Protein AF-A0A2G1VRI2-F1 (afdb_monomer_lite)

Secondary structure (DSSP, 8-state):
----------------------EEES-SS-SSSEEESS----S----SS--EEEE-TTS-EEEEPP-TTEEE-TT-S-EEE------EEEEEGGGS--SEEETTEEEESSB---TTTTTTT-SEEEEE---SEEEE-BBS---TT-EEEEEE-SSS-EEE-BT-TTS-GGGBEE-SSSS-EE-SSSEEEEEEEETT-STTSS-EEEEEEEE-

Radius of gyration: 30.96 Å; chains: 1; bounding box: 76×58×97 Å

Organism: NCBI:txid1655491

Sequence (212 aa):
MKKQLLLSLGIIFFGSGLVTAQVGIGTSNPQHQLDVNGNVRVRDLSSTGLDLTGTTSNGLLRKTELGGGIIKENNKKEIRLTPTKLSLGEYDLDTVTPDKNSGGNRFYNNLDLDINGSNKDITLLTVFNTGGKVSITGLQGGTHGRRVIIYNAGSANMSFEQDNNGSLPQNRILTLANASRSTSGQGFCELVYDENGGDDGLGRWFIIKFQE

pLDDT: mean 83.72, std 16.74, range [41.44, 98.5]

Foldseek 3Di:
DDDDDDDPPDPPPPPPDPPLCADEAPDPDAPDSYHYPDDDDDPDDDDPDDFDWDADPVRDTDTDDDDPQWDDDPPDPDTDRHDDPQAEAEAECVVDQAPDDDPQEGEHAQDEPVCVHPVVVHAEYEYDPRRGEYEYFFHPDFDAFDKHKYWDQFQHKYKQADCDPSYDNQGGEHAVPPGIDIENTTWMWMWTKHQQVDPVRGIYIYGPDITD

Structure (mmCIF, N/CA/C/O backbone):
data_AF-A0A2G1VRI2-F1
#
_entry.id   AF-A0A2G1VRI2-F1
#
loop_
_atom_site.group_PDB
_atom_site.id
_atom_site.type_symbol
_atom_site.label_atom_id
_atom_site.label_alt_id
_atom_site.label_comp_id
_atom_site.label_asym_id
_atom_site.label_entity_id
_atom_site.label_seq_id
_atom_site.pdbx_PDB_ins_code
_atom_site.Cartn_x
_atom_site.Cartn_y
_atom_site.Cartn_z
_atom_site.occupancy
_atom_site.B_iso_or_equiv
_atom_site.auth_seq_id
_atom_site.auth_comp_id
_atom_site.auth_asym_id
_atom_site.auth_atom_id
_atom_site.pdbx_PDB_model_num
ATOM 1 N N . MET A 1 1 ? -54.397 -41.602 75.080 1.00 41.44 1 MET A N 1
ATOM 2 C CA . MET A 1 1 ? -53.905 -42.372 73.916 1.00 41.44 1 MET A CA 1
ATOM 3 C C . MET A 1 1 ? -53.795 -41.434 72.718 1.00 41.44 1 MET A C 1
ATOM 5 O O . MET A 1 1 ? -54.741 -40.716 72.456 1.00 41.44 1 MET A O 1
ATOM 9 N N . LYS A 1 2 ? -52.628 -41.461 72.056 1.00 42.16 2 LYS A N 1
ATOM 10 C CA . LYS A 1 2 ? -52.304 -41.047 70.672 1.00 42.16 2 LYS A CA 1
ATOM 11 C C . LYS A 1 2 ? -52.561 -39.589 70.227 1.00 42.16 2 LYS A C 1
ATOM 13 O O . LYS A 1 2 ? -53.642 -39.225 69.789 1.00 42.16 2 LYS A O 1
ATOM 18 N N . LYS A 1 3 ? -51.460 -38.821 70.223 1.00 49.41 3 LYS A N 1
ATOM 19 C CA . LYS A 1 3 ? -51.179 -37.687 69.323 1.00 49.41 3 LYS A CA 1
ATOM 20 C C . LYS A 1 3 ? -51.291 -38.152 67.867 1.00 49.41 3 LYS A C 1
ATOM 22 O O . LYS A 1 3 ? -50.691 -39.178 67.553 1.00 49.41 3 LYS A O 1
ATOM 27 N N . GLN A 1 4 ? -51.932 -37.383 66.988 1.00 49.41 4 GLN A N 1
ATOM 28 C CA . GLN A 1 4 ? -51.617 -37.411 65.557 1.00 49.41 4 GLN A CA 1
ATOM 29 C C . GLN A 1 4 ? -51.391 -35.987 65.049 1.00 49.41 4 GLN A C 1
ATOM 31 O O . GLN A 1 4 ? -52.237 -35.107 65.158 1.00 49.41 4 GLN A O 1
ATOM 36 N N . LEU A 1 5 ? -50.161 -35.799 64.586 1.00 49.16 5 LEU A N 1
ATOM 37 C CA . LEU A 1 5 ? -49.564 -34.618 63.994 1.00 49.16 5 LEU A CA 1
ATOM 38 C C . LEU A 1 5 ? -49.885 -34.660 62.494 1.00 49.16 5 LEU A C 1
ATOM 40 O O . LEU A 1 5 ? -49.439 -35.581 61.815 1.00 49.16 5 LEU A O 1
ATOM 44 N N . LEU A 1 6 ? -50.641 -33.694 61.975 1.00 47.69 6 LEU A N 1
ATOM 45 C CA . LEU A 1 6 ? -50.790 -33.498 60.531 1.00 47.69 6 LEU A CA 1
ATOM 46 C C . LEU A 1 6 ? -49.734 -32.484 60.087 1.00 47.69 6 LEU A C 1
ATOM 48 O O . LEU A 1 6 ? -49.924 -31.277 60.194 1.00 47.69 6 LEU A O 1
ATOM 52 N N . LEU A 1 7 ? -48.583 -32.996 59.653 1.00 42.97 7 LEU A N 1
ATOM 53 C CA . LEU A 1 7 ? -47.538 -32.206 59.013 1.00 42.97 7 LEU A CA 1
ATOM 54 C C . LEU A 1 7 ? -47.913 -32.064 57.530 1.00 42.97 7 LEU A C 1
ATOM 56 O O . LEU A 1 7 ? -47.920 -33.053 56.798 1.00 42.97 7 LEU A O 1
ATOM 60 N N . SER A 1 8 ? -48.268 -30.856 57.086 1.00 50.78 8 SER A N 1
ATOM 61 C CA . SER A 1 8 ? -48.513 -30.577 55.669 1.00 50.78 8 SER A CA 1
ATOM 62 C C . SER A 1 8 ? -47.196 -30.683 54.898 1.00 50.78 8 SER A C 1
ATOM 64 O O . SER A 1 8 ? -46.340 -29.801 54.988 1.00 50.78 8 SER A O 1
ATOM 66 N N . LEU A 1 9 ? -47.021 -31.768 54.148 1.00 49.62 9 LEU A N 1
ATOM 67 C CA . LEU A 1 9 ? -45.874 -31.950 53.269 1.00 49.62 9 LEU A CA 1
ATOM 68 C C . LEU A 1 9 ? -46.132 -31.179 51.964 1.00 49.62 9 LEU A C 1
ATOM 70 O O . LEU A 1 9 ? -46.669 -31.715 50.998 1.00 49.62 9 LEU A O 1
ATOM 74 N N . GLY A 1 10 ? -45.798 -29.888 51.952 1.00 54.47 10 GLY A N 1
ATOM 75 C CA . GLY A 1 10 ? -45.675 -29.134 50.707 1.00 54.47 10 GLY A CA 1
ATOM 76 C C . GLY A 1 10 ? -44.485 -29.684 49.925 1.00 54.47 10 GLY A C 1
ATOM 77 O O . GLY A 1 10 ? -43.341 -29.502 50.334 1.00 54.47 10 GLY A O 1
ATOM 78 N N . ILE A 1 11 ? -44.749 -30.397 48.831 1.00 58.47 11 ILE A N 1
ATOM 79 C CA . ILE A 1 11 ? -43.720 -30.855 47.893 1.00 58.47 11 ILE A CA 1
ATOM 80 C C . ILE A 1 11 ? -43.079 -29.607 47.273 1.00 58.47 11 ILE A C 1
ATOM 82 O O . ILE A 1 11 ? -43.688 -28.940 46.439 1.00 58.47 11 ILE A O 1
ATOM 86 N N . ILE A 1 12 ? -41.856 -29.271 47.691 1.00 58.56 12 ILE A N 1
ATOM 87 C CA . ILE A 1 12 ? -41.040 -28.259 47.015 1.00 58.56 12 ILE A CA 1
ATOM 88 C C . ILE A 1 12 ? -40.447 -28.934 45.780 1.00 58.56 12 ILE A C 1
ATOM 90 O O . ILE A 1 12 ? -39.526 -29.745 45.868 1.00 58.56 12 ILE A O 1
ATOM 94 N N . PHE A 1 13 ? -41.022 -28.624 44.622 1.00 50.06 13 PHE A N 1
ATOM 95 C CA . PHE A 1 13 ? -40.525 -29.048 43.322 1.00 50.06 13 PHE A CA 1
ATOM 96 C C . PHE A 1 13 ? -39.233 -28.267 43.026 1.00 50.06 13 PHE A C 1
ATOM 98 O O . PHE A 1 13 ? -39.275 -27.168 42.477 1.00 50.06 13 PHE A O 1
ATOM 105 N N . PHE A 1 14 ? -38.069 -28.797 43.413 1.00 56.16 14 PHE A N 1
ATOM 106 C CA . PHE A 1 14 ? -36.790 -28.305 42.895 1.00 56.16 14 PHE A CA 1
ATOM 107 C C . PHE A 1 14 ? -36.659 -28.786 41.451 1.00 56.16 14 PHE A C 1
ATOM 109 O O . PHE A 1 14 ? -36.031 -29.803 41.166 1.00 56.16 14 PHE A O 1
ATOM 116 N N . GLY A 1 15 ? -37.329 -28.081 40.538 1.00 55.94 15 GLY A N 1
ATOM 117 C CA . GLY A 1 15 ? -37.127 -28.263 39.112 1.00 55.94 15 GLY A CA 1
ATOM 118 C C . GLY A 1 15 ? -35.656 -28.020 38.804 1.00 55.94 15 GLY A C 1
ATOM 119 O O . GLY A 1 15 ? -35.159 -26.908 38.967 1.00 55.94 15 GLY A O 1
ATOM 120 N N . SER A 1 16 ? -34.963 -29.064 38.363 1.00 56.53 16 SER A N 1
ATOM 121 C CA . SER A 1 16 ? -33.619 -29.016 37.796 1.00 56.53 16 SER A CA 1
ATOM 122 C C . SER A 1 16 ? -33.647 -28.345 36.418 1.00 56.53 16 SER A C 1
ATOM 124 O O . SER A 1 16 ? -33.238 -28.914 35.410 1.00 56.53 16 SER A O 1
ATOM 126 N N . GLY A 1 17 ? -34.153 -27.114 36.356 1.00 57.91 17 GLY A N 1
ATOM 127 C CA . GLY A 1 17 ? -33.780 -26.196 35.296 1.00 57.91 17 GLY A CA 1
ATOM 128 C C . GLY A 1 17 ? -32.345 -25.775 35.568 1.00 57.91 17 GLY A C 1
ATOM 129 O O . GLY A 1 17 ? -32.023 -25.375 36.686 1.00 57.91 17 GLY A O 1
ATOM 130 N N . LEU A 1 18 ? -31.468 -25.888 34.576 1.00 55.47 18 LEU A N 1
ATOM 131 C CA . LEU A 1 18 ? -30.162 -25.241 34.600 1.00 55.47 18 LEU A CA 1
ATOM 132 C C . LEU A 1 18 ? -30.401 -23.726 34.634 1.00 55.47 18 LEU A C 1
ATOM 134 O O . LEU A 1 18 ? -30.398 -23.064 33.601 1.00 55.47 18 LEU A O 1
ATOM 138 N N . VAL A 1 19 ? -30.687 -23.176 35.814 1.00 61.66 19 VAL A N 1
ATOM 139 C CA . VAL A 1 19 ? -30.725 -21.733 36.011 1.00 61.66 19 VAL A CA 1
ATOM 140 C C . VAL A 1 19 ? -29.269 -21.312 35.939 1.00 61.66 19 VAL A C 1
ATOM 142 O O . VAL A 1 19 ? -28.504 -21.520 36.879 1.00 61.66 19 VAL A O 1
ATOM 145 N N . THR A 1 20 ? -28.842 -20.791 34.793 1.00 65.56 20 THR A N 1
ATOM 146 C CA . THR A 1 20 ? -27.576 -20.070 34.729 1.00 65.56 20 THR A CA 1
ATOM 147 C C . THR A 1 20 ? -27.688 -18.940 35.744 1.00 65.56 20 THR A C 1
ATOM 149 O O . THR A 1 20 ? -28.479 -18.019 35.546 1.00 65.56 20 THR A O 1
ATOM 152 N N . ALA A 1 21 ? -26.986 -19.048 36.871 1.00 77.00 21 ALA A N 1
ATOM 153 C CA . ALA A 1 21 ? -27.023 -18.028 37.906 1.00 77.00 21 ALA A CA 1
ATOM 154 C C . ALA A 1 21 ? -26.408 -16.746 37.331 1.00 77.00 21 ALA A C 1
ATOM 156 O O . ALA A 1 21 ? -25.197 -16.661 37.141 1.00 77.00 21 ALA A O 1
ATOM 157 N N . GLN A 1 22 ? -27.259 -15.780 36.997 1.00 90.44 22 GLN A N 1
ATOM 158 C CA . GLN A 1 22 ? -26.851 -14.441 36.593 1.00 90.44 22 GLN A CA 1
ATOM 159 C C . GLN A 1 22 ? -26.917 -13.525 37.814 1.00 90.44 22 GLN A C 1
ATOM 161 O O . GLN A 1 22 ? -27.855 -13.591 38.610 1.00 90.44 22 GLN A O 1
ATOM 166 N N . VAL A 1 23 ? -25.915 -12.666 37.967 1.00 91.69 23 VAL A N 1
ATOM 167 C CA . VAL A 1 23 ? -25.845 -11.662 39.025 1.00 91.69 23 VAL A CA 1
ATOM 168 C C . VAL A 1 23 ? -26.259 -10.317 38.435 1.00 91.69 23 VAL A C 1
ATOM 170 O O . VAL A 1 23 ? -25.515 -9.711 37.668 1.00 91.69 23 VAL A O 1
ATOM 173 N N . GLY A 1 24 ? -27.452 -9.848 38.798 1.00 92.56 24 GLY A N 1
ATOM 174 C CA . GLY A 1 24 ? -27.924 -8.497 38.495 1.00 92.56 24 GLY A CA 1
ATOM 175 C C . GLY A 1 24 ? -27.689 -7.546 39.663 1.00 92.56 24 GLY A C 1
ATOM 176 O O . GLY A 1 24 ? -28.115 -7.833 40.780 1.00 92.56 24 GLY A O 1
ATOM 177 N N . ILE A 1 25 ? -27.056 -6.397 39.420 1.00 94.31 25 ILE A N 1
ATOM 178 C CA . ILE A 1 25 ? -26.927 -5.308 40.399 1.00 94.31 25 ILE A CA 1
ATOM 179 C C . ILE A 1 25 ? -27.601 -4.062 39.818 1.00 94.31 25 ILE A C 1
ATOM 181 O O . ILE A 1 25 ? -27.166 -3.520 38.807 1.00 94.31 25 ILE A O 1
ATOM 185 N N . GLY A 1 26 ? -28.693 -3.605 40.434 1.00 94.25 26 GLY A N 1
ATOM 186 C CA . GLY A 1 26 ? -29.474 -2.468 39.919 1.00 94.25 26 GLY A CA 1
ATOM 187 C C . GLY A 1 26 ? -30.300 -2.774 38.656 1.00 94.25 26 GLY A C 1
ATOM 188 O O . GLY A 1 26 ? -30.893 -1.865 38.078 1.00 94.25 26 GLY A O 1
ATOM 189 N N . THR A 1 27 ? -30.363 -4.040 38.236 1.00 92.75 27 THR A N 1
ATOM 190 C CA . THR A 1 27 ? -31.196 -4.536 37.130 1.00 92.75 27 THR A CA 1
ATOM 191 C C . THR A 1 2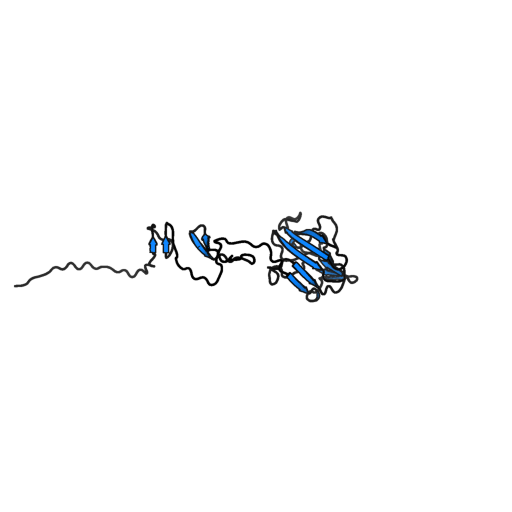7 ? -31.926 -5.809 37.558 1.00 92.75 27 THR A C 1
ATOM 193 O O . THR A 1 27 ? -31.336 -6.680 38.197 1.00 92.75 27 THR A O 1
ATOM 196 N N . SER A 1 28 ? -33.217 -5.912 37.232 1.00 92.06 28 SER A N 1
ATOM 197 C CA . SER A 1 28 ? -34.044 -7.103 37.478 1.00 92.06 28 SER A CA 1
ATOM 198 C C . SER A 1 28 ? -34.050 -8.085 36.304 1.00 92.06 28 SER A C 1
ATOM 200 O O . SER A 1 28 ? -34.602 -9.175 36.430 1.00 92.06 28 SER A O 1
ATOM 202 N N . ASN A 1 29 ? -33.435 -7.714 35.177 1.00 90.94 29 ASN A N 1
ATOM 203 C CA . ASN A 1 29 ? -33.358 -8.533 33.971 1.00 90.94 29 ASN A CA 1
ATOM 204 C C . ASN A 1 29 ? -31.921 -8.543 33.410 1.00 90.94 29 ASN A C 1
ATOM 206 O O . ASN A 1 29 ? -31.654 -7.865 32.413 1.00 90.94 29 ASN A O 1
ATOM 210 N N . PRO A 1 30 ? -30.980 -9.260 34.054 1.00 91.94 30 PRO A N 1
ATOM 211 C CA . PRO A 1 30 ? -29.583 -9.311 33.624 1.00 91.94 30 PRO A CA 1
ATOM 212 C C . PRO A 1 30 ? -29.444 -9.853 32.197 1.00 91.94 30 PRO A C 1
ATOM 214 O O . PRO A 1 30 ? -29.910 -10.951 31.900 1.00 91.94 30 PRO A O 1
ATOM 217 N N . GLN A 1 31 ? -28.775 -9.115 31.310 1.00 90.38 31 GLN A N 1
ATOM 218 C CA . GLN A 1 31 ? -28.506 -9.573 29.936 1.00 90.38 31 GLN A CA 1
ATOM 219 C C . GLN A 1 31 ? -27.206 -10.390 29.823 1.00 90.38 31 GLN A C 1
ATOM 221 O O . GLN A 1 31 ? -26.967 -11.070 28.824 1.00 90.38 31 GLN A O 1
ATOM 226 N N . HIS A 1 32 ? -26.371 -10.370 30.867 1.00 87.62 32 HIS A N 1
ATOM 227 C CA . HIS A 1 32 ? -25.099 -11.088 30.956 1.00 87.62 32 HIS A CA 1
ATOM 228 C C . HIS A 1 32 ? -24.932 -11.767 32.327 1.00 87.62 32 HIS A C 1
ATOM 230 O O . HIS A 1 32 ? -25.722 -11.544 33.241 1.00 87.62 32 HIS A O 1
ATOM 236 N N . GLN A 1 33 ? -23.915 -12.629 32.478 1.00 90.19 33 GLN A N 1
ATOM 237 C CA . GLN A 1 33 ? -23.647 -13.350 33.739 1.00 90.19 33 GLN A CA 1
ATOM 238 C C . GLN A 1 33 ? -23.464 -12.415 34.940 1.00 90.19 33 GLN A C 1
ATOM 240 O O . GLN A 1 33 ? -23.873 -12.752 36.046 1.00 90.19 33 GLN A O 1
ATOM 245 N N . LEU A 1 34 ? -22.876 -11.244 34.709 1.00 89.56 34 LEU A N 1
ATOM 246 C CA . LEU A 1 34 ? -22.858 -10.124 35.635 1.00 89.56 34 LEU A CA 1
ATOM 247 C C . LEU A 1 34 ? -23.339 -8.895 34.863 1.00 89.56 34 LEU A C 1
ATOM 249 O O . LEU A 1 34 ? -22.725 -8.532 33.861 1.00 89.56 34 LEU A O 1
ATOM 253 N N . ASP A 1 35 ? -24.421 -8.278 35.323 1.00 90.56 35 ASP A N 1
ATOM 254 C CA . ASP A 1 35 ? -25.005 -7.080 34.720 1.00 90.56 35 ASP A CA 1
ATOM 255 C C . ASP A 1 35 ? -25.238 -6.030 35.811 1.00 90.56 35 ASP A C 1
ATOM 257 O O . ASP A 1 35 ? -25.887 -6.298 36.826 1.00 90.56 35 ASP A O 1
ATOM 261 N N . VAL A 1 36 ? -24.648 -4.847 35.634 1.00 91.56 36 VAL A N 1
ATOM 262 C CA . VAL A 1 36 ? -24.672 -3.766 36.621 1.00 91.56 36 VAL A CA 1
ATOM 263 C C . VAL A 1 36 ? -25.218 -2.507 35.966 1.00 91.56 36 VAL A C 1
ATOM 265 O O . VAL A 1 36 ? -24.542 -1.873 35.160 1.00 91.56 36 VAL A O 1
ATOM 268 N N . ASN A 1 37 ? -26.416 -2.094 36.372 1.00 91.31 37 ASN A N 1
ATOM 269 C CA . ASN A 1 37 ? -26.981 -0.801 35.999 1.00 91.31 37 ASN A CA 1
ATOM 270 C C . ASN A 1 37 ? -26.432 0.284 36.939 1.00 91.31 37 ASN A C 1
ATOM 272 O O . ASN A 1 37 ? -27.083 0.705 37.898 1.00 91.31 37 ASN A O 1
ATOM 276 N N . GLY A 1 38 ? -25.172 0.658 36.724 1.00 87.62 38 GLY A N 1
ATOM 277 C CA . GLY A 1 38 ? -24.452 1.614 37.559 1.00 87.62 38 GLY A CA 1
ATOM 278 C C . GLY A 1 38 ? -22.938 1.543 37.373 1.00 87.62 38 GLY A C 1
ATOM 279 O O . GLY A 1 38 ? -22.430 0.975 36.410 1.00 87.62 38 GLY A O 1
ATOM 280 N N . ASN A 1 39 ? -22.199 2.123 38.319 1.00 85.19 39 ASN A N 1
ATOM 281 C CA . ASN A 1 39 ? -20.738 2.137 38.275 1.00 85.19 39 ASN A CA 1
ATOM 282 C C . ASN A 1 39 ? -20.154 0.841 38.848 1.00 85.19 39 ASN A C 1
ATOM 284 O O . ASN A 1 39 ? -20.460 0.460 39.978 1.00 85.19 39 ASN A O 1
ATOM 288 N N . VAL A 1 40 ? -19.229 0.222 38.117 1.00 85.38 40 VAL A N 1
ATOM 289 C CA . VAL A 1 40 ? -18.431 -0.913 38.598 1.00 85.38 40 VAL A CA 1
ATOM 290 C C . VAL A 1 40 ? -17.030 -0.428 38.962 1.00 85.38 40 VAL A C 1
ATOM 292 O O . VAL A 1 40 ? -16.378 0.257 38.176 1.00 85.38 40 VAL A O 1
ATOM 295 N N . ARG A 1 41 ? -16.533 -0.802 40.149 1.00 82.69 41 ARG A N 1
ATOM 296 C CA . ARG A 1 41 ? -15.134 -0.582 40.548 1.00 82.69 41 ARG A CA 1
ATOM 297 C C . ARG A 1 41 ? -14.410 -1.916 40.672 1.00 82.69 41 ARG A C 1
ATOM 299 O O . ARG A 1 41 ? -14.640 -2.657 41.622 1.00 82.69 41 ARG A O 1
ATOM 306 N N . VAL A 1 42 ? -13.469 -2.165 39.768 1.00 81.75 42 VAL A N 1
ATOM 307 C CA . VAL A 1 42 ? -12.533 -3.294 39.851 1.00 81.75 42 VAL A CA 1
ATOM 308 C C . VAL A 1 42 ? -11.235 -2.793 40.487 1.00 81.75 42 VAL A C 1
ATOM 310 O O . VAL A 1 42 ? -10.674 -1.797 40.037 1.00 81.75 42 VAL A O 1
ATOM 313 N N . ARG A 1 43 ? -10.800 -3.412 41.593 1.00 75.50 43 ARG A N 1
ATOM 314 C CA . ARG A 1 43 ? -9.602 -2.967 42.339 1.00 75.50 43 ARG A CA 1
ATOM 315 C C . ARG A 1 43 ? -8.305 -3.485 41.731 1.00 75.50 43 ARG A C 1
ATOM 317 O O . ARG A 1 43 ? -7.305 -2.781 41.790 1.00 75.50 43 ARG A O 1
ATOM 324 N N . ASP A 1 44 ? -8.352 -4.685 41.173 1.00 69.56 44 ASP A N 1
ATOM 325 C CA . ASP A 1 44 ? -7.238 -5.326 40.495 1.00 69.56 44 ASP A CA 1
ATOM 326 C C . ASP A 1 44 ? -7.775 -5.996 39.230 1.00 69.56 44 ASP A C 1
ATOM 328 O O . ASP A 1 44 ? -8.675 -6.834 39.295 1.00 69.56 44 ASP A O 1
ATOM 332 N N . LEU A 1 45 ? -7.277 -5.548 38.082 1.00 72.06 45 LEU A N 1
ATOM 333 C CA . LEU A 1 45 ? -7.514 -6.167 36.787 1.00 72.06 45 LEU A CA 1
ATOM 334 C C . LEU A 1 45 ? -6.133 -6.541 36.260 1.00 72.06 45 LEU A C 1
ATOM 336 O O . LEU A 1 45 ? -5.461 -5.727 35.622 1.00 72.06 45 LEU A O 1
ATOM 340 N N . SE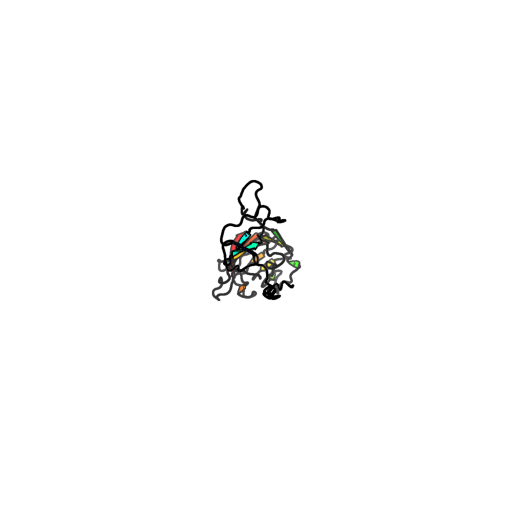R A 1 46 ? -5.682 -7.746 36.601 1.00 64.31 46 SER A N 1
ATOM 341 C CA . SER A 1 46 ? -4.373 -8.231 36.191 1.00 64.31 46 SER A CA 1
ATOM 342 C C . SER A 1 46 ? -4.367 -8.443 34.676 1.00 64.31 46 SER A C 1
ATOM 344 O O . SER A 1 46 ? -4.932 -9.392 34.140 1.00 64.31 46 SER A O 1
ATOM 346 N N . SER A 1 47 ? -3.735 -7.517 33.960 1.00 62.97 47 SER A N 1
ATOM 347 C CA . SER A 1 47 ? -3.398 -7.680 32.548 1.00 62.97 47 SER A CA 1
ATOM 348 C C . SER A 1 47 ? -1.883 -7.683 32.412 1.00 62.97 47 SER A C 1
ATOM 350 O O . SER A 1 47 ? -1.170 -6.948 33.094 1.00 62.97 47 SER A O 1
ATOM 352 N N . THR A 1 48 ? -1.374 -8.533 31.529 1.00 59.03 48 THR A N 1
ATOM 353 C CA . THR A 1 48 ? 0.057 -8.635 31.221 1.00 59.03 48 THR A CA 1
ATOM 354 C C . THR A 1 48 ? 0.517 -7.573 30.209 1.00 59.03 48 THR A C 1
ATOM 356 O O . THR A 1 48 ? 1.648 -7.639 29.735 1.00 59.03 48 THR A O 1
ATOM 359 N N . GLY A 1 49 ? -0.328 -6.582 29.878 1.00 60.09 49 GLY A N 1
ATOM 360 C CA . GLY A 1 49 ? -0.080 -5.581 28.833 1.00 60.09 49 GLY A CA 1
ATOM 361 C C . GLY A 1 49 ? -0.765 -4.226 29.067 1.00 60.09 49 GLY A C 1
ATOM 362 O O . GLY A 1 49 ? -1.344 -3.966 30.121 1.00 60.09 49 GLY A O 1
ATOM 363 N N . LEU A 1 50 ? -0.660 -3.327 28.082 1.00 58.62 50 LEU A N 1
ATOM 364 C CA . LEU A 1 50 ? -1.399 -2.063 28.050 1.00 58.62 50 LEU A CA 1
ATOM 365 C C . LEU A 1 50 ? -2.743 -2.287 27.346 1.00 58.62 50 LEU A C 1
ATOM 367 O O . LEU A 1 50 ? -2.814 -2.235 26.123 1.00 58.62 50 LEU A O 1
ATOM 371 N N . ASP A 1 51 ? -3.799 -2.517 28.122 1.00 62.84 51 ASP A N 1
ATOM 372 C CA . ASP A 1 51 ? -5.140 -2.748 27.585 1.00 62.84 51 ASP A CA 1
ATOM 373 C C . ASP A 1 51 ? -5.969 -1.458 27.666 1.00 62.84 51 ASP A C 1
ATOM 375 O O . ASP A 1 51 ? -6.305 -0.985 28.755 1.00 62.84 51 ASP A O 1
ATOM 379 N N . LEU A 1 52 ? -6.320 -0.873 26.514 1.00 64.94 52 LEU A N 1
ATOM 380 C CA . LEU A 1 52 ? -7.383 0.130 26.468 1.00 64.94 52 LEU A CA 1
ATOM 381 C C . LEU A 1 52 ? -8.716 -0.614 26.512 1.00 64.94 52 LEU A C 1
ATOM 383 O O . LEU A 1 52 ? -9.057 -1.355 25.591 1.00 64.94 52 LEU A O 1
ATOM 387 N N . THR A 1 53 ? -9.455 -0.431 27.603 1.00 67.81 53 THR A N 1
ATOM 388 C CA . THR A 1 53 ? -10.797 -0.997 27.752 1.00 67.81 53 THR A CA 1
ATOM 389 C C . THR A 1 53 ? -11.825 0.095 27.485 1.00 67.81 53 THR A C 1
ATOM 391 O O . THR A 1 53 ? -11.791 1.148 28.121 1.00 67.81 53 THR A O 1
ATOM 394 N N . GLY A 1 54 ? -12.734 -0.159 26.546 1.00 67.25 54 GLY A N 1
ATOM 395 C CA . GLY A 1 54 ? -13.908 0.671 26.273 1.00 67.25 54 GLY A CA 1
ATOM 396 C C . GLY A 1 54 ? -15.189 -0.160 26.349 1.00 67.25 54 GLY A C 1
ATOM 397 O O . GLY A 1 54 ? -15.142 -1.391 26.265 1.00 67.25 54 GLY A O 1
ATOM 398 N N . THR A 1 55 ? -16.337 0.496 26.516 1.00 71.44 55 THR A N 1
ATOM 399 C CA . THR A 1 55 ? -17.644 -0.165 26.412 1.00 71.44 55 THR A CA 1
ATOM 400 C C . THR A 1 55 ? -18.106 -0.168 24.961 1.00 71.44 55 THR A C 1
ATOM 402 O O . THR A 1 55 ? -18.030 0.848 24.273 1.00 71.44 55 THR A O 1
ATOM 405 N N . THR A 1 56 ? -18.617 -1.299 24.488 1.00 69.62 56 THR A N 1
ATOM 406 C CA . THR A 1 56 ? -19.370 -1.344 23.223 1.00 69.62 56 THR A CA 1
ATOM 407 C C . THR A 1 56 ? -20.721 -0.632 23.369 1.00 69.62 56 THR A C 1
ATOM 409 O O . THR A 1 56 ? -21.136 -0.308 24.483 1.00 69.62 56 THR A O 1
ATOM 412 N N . SER A 1 57 ? -21.457 -0.457 22.266 1.00 76.50 57 SER A N 1
ATOM 413 C CA . SER A 1 57 ? -22.852 0.021 22.296 1.00 76.50 57 SER A CA 1
ATOM 414 C C . SER A 1 57 ? -23.769 -0.837 23.178 1.00 76.50 57 SER A C 1
ATOM 416 O O . SER A 1 57 ? -24.799 -0.356 23.633 1.00 76.50 57 SER A O 1
ATOM 418 N N . ASN A 1 58 ? -23.379 -2.089 23.439 1.00 71.62 58 ASN A N 1
ATOM 419 C CA . ASN A 1 58 ? -24.121 -3.042 24.262 1.00 71.62 58 ASN A CA 1
ATOM 420 C C . ASN A 1 58 ? -23.573 -3.123 25.699 1.00 71.62 58 ASN A C 1
ATOM 422 O O . ASN A 1 58 ? -23.869 -4.072 26.414 1.00 71.62 58 ASN A O 1
ATOM 426 N N . GLY A 1 59 ? -22.709 -2.189 26.117 1.00 66.88 59 GLY A N 1
ATOM 427 C CA . GLY A 1 59 ? -22.174 -2.135 27.482 1.00 66.88 59 GLY A CA 1
ATOM 428 C C . GLY A 1 59 ? -21.088 -3.169 27.808 1.00 66.88 59 GLY A C 1
ATOM 429 O O . GLY A 1 59 ? -20.543 -3.150 28.908 1.00 66.88 59 GLY A O 1
ATOM 430 N N . LEU A 1 60 ? -20.709 -4.041 26.865 1.00 68.50 60 LEU A N 1
ATOM 431 C CA . LEU A 1 60 ? -19.629 -5.011 27.073 1.00 68.50 60 LEU A CA 1
ATOM 432 C C . LEU A 1 60 ? -18.261 -4.316 27.120 1.00 68.50 60 LEU A C 1
ATOM 434 O O . LEU A 1 60 ? -17.921 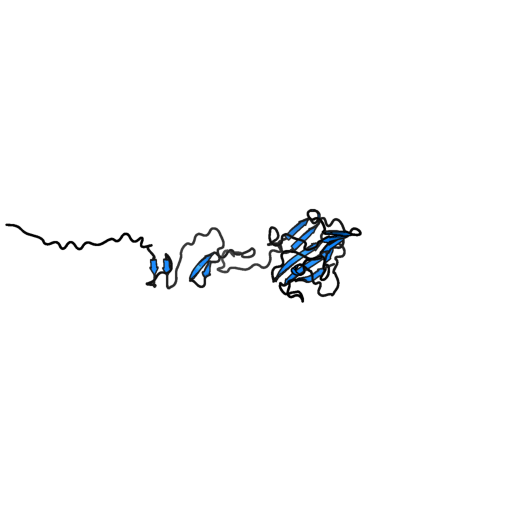-3.576 26.193 1.00 68.50 60 LEU A O 1
ATOM 438 N N . LEU A 1 61 ? -17.459 -4.619 28.145 1.00 73.00 61 LEU A N 1
ATOM 439 C CA . LEU A 1 61 ? -16.041 -4.259 28.208 1.00 73.00 61 LEU A CA 1
ATOM 440 C C . LEU A 1 61 ? -15.256 -5.138 27.232 1.00 73.00 61 LEU A C 1
ATOM 442 O O . LEU A 1 61 ? -15.184 -6.355 27.408 1.00 73.00 61 LEU A O 1
ATOM 446 N N . ARG A 1 62 ? -14.665 -4.535 26.199 1.00 66.88 62 ARG A N 1
ATOM 447 C CA . ARG A 1 62 ? -13.783 -5.248 25.266 1.00 66.88 62 ARG A CA 1
ATOM 448 C C . ARG A 1 62 ? -12.365 -4.709 25.350 1.00 66.88 62 ARG A C 1
ATOM 450 O O . ARG A 1 62 ? -12.153 -3.505 25.482 1.00 66.88 62 ARG A O 1
ATOM 457 N N . LYS A 1 63 ? -11.410 -5.629 25.226 1.00 66.50 63 LYS A N 1
ATOM 458 C CA . LYS A 1 63 ? -10.012 -5.308 24.961 1.00 66.50 63 LYS A CA 1
ATOM 459 C C . LYS A 1 63 ? -9.903 -4.805 23.524 1.00 66.50 63 LYS A C 1
ATOM 461 O O . LYS A 1 63 ? -10.308 -5.512 22.600 1.00 66.50 63 LYS A O 1
ATOM 466 N N . THR A 1 64 ? -9.372 -3.601 23.357 1.00 66.12 64 THR A N 1
ATOM 467 C CA . THR A 1 64 ? -8.957 -3.094 22.050 1.00 66.12 64 THR A CA 1
ATOM 468 C C . THR A 1 64 ? -7.460 -3.310 21.918 1.00 66.12 64 THR A C 1
ATOM 470 O O . THR A 1 64 ? -6.686 -2.813 22.737 1.00 66.12 64 THR A O 1
ATOM 473 N N . GLU A 1 65 ? -7.049 -4.060 20.899 1.00 62.22 65 GLU A N 1
ATOM 474 C CA . GLU A 1 65 ? -5.639 -4.158 20.533 1.00 62.22 65 GLU A CA 1
ATOM 475 C C . GLU A 1 65 ? -5.195 -2.812 19.956 1.00 62.22 65 GLU A C 1
ATOM 477 O O . GLU A 1 65 ? -5.782 -2.295 19.006 1.00 62.22 65 GLU A O 1
ATOM 482 N N . LEU A 1 66 ? -4.193 -2.207 20.586 1.00 63.16 66 LEU A N 1
ATOM 483 C CA . LEU A 1 66 ? -3.614 -0.945 20.149 1.00 63.16 66 LEU A CA 1
ATOM 484 C C . LEU A 1 66 ? -2.376 -1.252 19.304 1.00 63.16 66 LEU A C 1
ATOM 486 O O . LEU A 1 66 ? -1.542 -2.064 19.703 1.00 63.16 66 LEU A O 1
ATOM 490 N N . GLY A 1 67 ? -2.257 -0.603 18.144 1.00 58.50 67 GLY A N 1
ATOM 491 C CA . GLY A 1 67 ? -1.061 -0.690 17.304 1.00 58.50 67 GLY A CA 1
ATOM 492 C C . GLY A 1 67 ? 0.171 -0.039 17.951 1.00 58.50 67 GLY A C 1
ATOM 493 O O . GLY A 1 67 ? 0.115 0.522 19.049 1.00 58.50 67 GLY A O 1
ATOM 494 N N . GLY A 1 68 ? 1.310 -0.088 17.256 1.00 58.44 68 GLY A N 1
ATOM 495 C CA . GLY A 1 68 ? 2.530 0.591 17.701 1.00 58.44 68 GLY A CA 1
ATOM 496 C C . GLY A 1 68 ? 2.321 2.102 17.897 1.00 58.44 68 GLY A C 1
ATOM 497 O O . GLY A 1 68 ? 1.599 2.737 17.137 1.00 58.44 68 GLY A O 1
ATOM 498 N N . GLY A 1 69 ? 2.964 2.688 18.914 1.00 55.81 69 GLY A N 1
ATOM 499 C CA . GLY A 1 69 ? 2.929 4.139 19.175 1.00 55.81 69 GLY A CA 1
ATOM 500 C C . GLY A 1 69 ? 2.199 4.558 20.452 1.00 55.81 69 GLY A C 1
ATOM 501 O O . GLY A 1 69 ? 2.246 5.730 20.821 1.00 55.81 69 GLY A O 1
ATOM 502 N N . ILE A 1 70 ? 1.583 3.619 21.174 1.00 63.69 70 ILE A N 1
ATOM 503 C CA . ILE A 1 70 ? 0.988 3.905 22.482 1.00 63.69 70 ILE A CA 1
ATOM 504 C C . ILE A 1 70 ? 1.995 3.586 23.589 1.00 63.69 70 ILE A C 1
ATOM 506 O O . ILE A 1 70 ? 2.343 2.428 23.810 1.00 63.69 70 ILE A O 1
ATOM 510 N N . ILE A 1 71 ? 2.469 4.618 24.292 1.00 61.62 71 ILE A N 1
ATOM 511 C CA . ILE A 1 71 ? 3.372 4.465 25.439 1.00 61.62 71 ILE A CA 1
ATOM 512 C C . ILE A 1 71 ? 2.563 4.665 26.719 1.00 61.62 71 ILE A C 1
ATOM 514 O O . ILE A 1 71 ? 1.855 5.661 26.881 1.00 61.62 71 ILE A O 1
ATOM 518 N N . LYS A 1 72 ? 2.698 3.725 27.658 1.00 59.41 72 LYS A N 1
ATOM 519 C CA . LYS A 1 72 ? 2.287 3.938 29.045 1.00 59.41 72 LYS A CA 1
ATOM 520 C C . LYS A 1 72 ? 3.357 4.805 29.706 1.00 59.41 72 LYS A C 1
ATOM 522 O O . LYS A 1 72 ? 4.419 4.299 30.060 1.00 59.41 72 LYS A O 1
ATOM 527 N N . GLU A 1 73 ? 3.121 6.109 29.838 1.00 59.31 73 GLU A N 1
ATOM 528 C CA . GLU A 1 73 ? 3.999 6.934 30.673 1.00 59.31 73 GLU A CA 1
ATOM 529 C C . GLU A 1 73 ? 3.808 6.502 32.132 1.00 59.31 73 GLU A C 1
ATOM 531 O O . GLU A 1 73 ? 2.766 6.745 32.745 1.00 59.31 73 GLU A O 1
ATOM 536 N N . ASN A 1 74 ? 4.817 5.835 32.699 1.00 52.56 74 ASN A N 1
ATOM 537 C CA . ASN A 1 74 ? 4.842 5.561 34.130 1.00 52.56 74 ASN A CA 1
ATOM 538 C C . ASN A 1 74 ? 4.701 6.900 34.873 1.00 52.56 74 ASN A C 1
ATOM 540 O O . ASN A 1 74 ? 5.461 7.832 34.621 1.00 52.56 74 ASN A O 1
ATOM 544 N N . ASN A 1 75 ? 3.724 6.981 35.779 1.00 56.91 75 ASN A N 1
ATOM 545 C CA . ASN A 1 75 ? 3.388 8.146 36.612 1.00 56.91 75 ASN A CA 1
ATOM 546 C C . ASN A 1 75 ? 2.517 9.254 35.992 1.00 56.91 75 ASN A C 1
ATOM 548 O O . ASN A 1 75 ? 2.298 10.264 36.660 1.00 56.91 75 ASN A O 1
ATOM 552 N N . LYS A 1 76 ? 1.925 9.073 34.803 1.00 54.75 76 LYS A N 1
ATOM 553 C CA . LYS A 1 76 ? 0.805 9.923 34.354 1.00 54.75 76 LYS A CA 1
ATOM 554 C C . LYS A 1 76 ? -0.431 9.084 34.068 1.00 54.75 76 LYS A C 1
ATOM 556 O O . LYS A 1 76 ? -0.351 8.016 33.472 1.00 54.75 76 LYS A O 1
ATOM 561 N N . LYS A 1 77 ? -1.603 9.573 34.483 1.00 61.91 77 LYS A N 1
ATOM 562 C CA . LYS A 1 77 ? -2.916 8.960 34.198 1.00 61.91 77 LYS A CA 1
ATOM 563 C C . LYS A 1 77 ? -3.352 9.231 32.747 1.00 61.91 77 LYS A C 1
ATOM 565 O O . LYS A 1 77 ? -4.522 9.476 32.479 1.00 61.91 77 LYS A O 1
ATOM 570 N N . GLU A 1 78 ? -2.396 9.250 31.826 1.00 59.09 78 GLU A N 1
ATOM 571 C CA . GLU A 1 78 ? -2.578 9.649 30.438 1.00 59.09 78 GLU A CA 1
ATOM 572 C C . GLU A 1 78 ? -1.992 8.575 29.530 1.00 59.09 78 GLU A C 1
ATOM 574 O O . GLU A 1 78 ? -0.887 8.077 29.746 1.00 59.09 78 GLU A O 1
ATOM 579 N N . ILE A 1 79 ? -2.749 8.238 28.494 1.00 65.56 79 ILE A N 1
ATOM 580 C CA . ILE A 1 79 ? -2.263 7.471 27.358 1.00 65.56 79 ILE A CA 1
ATOM 581 C C . ILE A 1 79 ? -1.783 8.499 26.340 1.00 65.56 79 ILE A C 1
ATOM 583 O O . ILE A 1 79 ? -2.573 9.331 25.894 1.00 65.56 79 ILE A O 1
ATOM 587 N N . ARG A 1 80 ? -0.498 8.465 25.982 1.00 58.84 80 ARG A N 1
ATOM 588 C CA . ARG A 1 80 ? 0.048 9.344 24.945 1.00 58.84 80 ARG A CA 1
ATOM 589 C C . ARG A 1 80 ? 0.260 8.556 23.663 1.00 58.84 80 ARG A C 1
ATOM 591 O O . ARG A 1 80 ? 0.963 7.545 23.651 1.00 58.84 80 ARG A O 1
ATOM 598 N N . LEU A 1 81 ? -0.349 9.048 22.587 1.00 59.81 81 LEU A N 1
ATOM 599 C CA . LEU A 1 81 ? -0.017 8.650 21.226 1.00 59.81 81 LEU A CA 1
ATOM 600 C C . LEU A 1 81 ? 1.303 9.336 20.881 1.00 59.81 81 LEU A C 1
ATOM 602 O O . LEU A 1 81 ? 1.353 10.553 20.710 1.00 59.81 81 LEU A O 1
ATOM 606 N N . THR A 1 82 ? 2.385 8.568 20.841 1.00 54.00 82 THR A N 1
ATOM 607 C CA . THR A 1 82 ? 3.646 9.071 20.298 1.00 54.00 82 THR A CA 1
ATOM 608 C C . THR A 1 82 ? 3.524 8.980 18.783 1.00 54.00 82 THR A C 1
ATOM 610 O O . THR A 1 82 ? 3.258 7.882 18.284 1.00 54.00 82 THR A O 1
ATOM 613 N N . PRO A 1 83 ? 3.663 10.079 18.023 1.00 49.78 83 PRO A N 1
ATOM 614 C CA . PRO A 1 83 ? 3.620 9.968 16.580 1.00 49.78 83 PRO A CA 1
ATOM 615 C C . PRO A 1 83 ? 4.785 9.094 16.097 1.00 49.78 83 PRO A C 1
ATOM 617 O O . PRO A 1 83 ? 5.931 9.262 16.511 1.00 49.78 83 PRO A O 1
ATOM 620 N N . THR A 1 84 ? 4.441 8.174 15.193 1.00 55.44 84 THR A N 1
ATOM 621 C CA . THR A 1 84 ? 5.286 7.700 14.090 1.00 55.44 84 THR A CA 1
ATOM 622 C C . THR A 1 84 ? 6.634 7.094 14.484 1.00 55.44 84 THR A C 1
ATOM 624 O O . THR A 1 84 ? 7.682 7.713 14.302 1.00 55.44 84 THR A O 1
ATOM 627 N N . LYS A 1 85 ? 6.654 5.810 14.870 1.00 54.69 85 LYS A N 1
ATOM 628 C CA . LYS A 1 85 ? 7.778 4.997 14.387 1.00 54.69 85 LYS A CA 1
ATOM 629 C C . LYS A 1 85 ? 7.651 4.988 12.867 1.00 54.69 85 LYS A C 1
ATOM 631 O O . LYS A 1 85 ? 6.719 4.381 12.351 1.00 54.69 85 LYS A O 1
ATOM 636 N N . LEU A 1 86 ? 8.544 5.691 12.170 1.00 61.41 86 LEU A N 1
ATOM 637 C CA . LEU A 1 86 ? 8.817 5.366 10.779 1.00 61.41 86 LEU A CA 1
ATOM 638 C C . LEU A 1 86 ? 9.394 3.952 10.837 1.00 61.41 86 LEU A C 1
ATOM 640 O O . LEU A 1 86 ? 10.510 3.735 11.302 1.00 61.41 86 LEU A O 1
ATOM 644 N N . SER A 1 87 ? 8.561 2.972 10.552 1.00 79.06 87 SER A N 1
ATOM 645 C CA . SER A 1 87 ? 8.966 1.584 10.434 1.00 79.06 87 SER A CA 1
ATOM 646 C C . SER A 1 87 ? 9.661 1.444 9.088 1.00 79.06 87 SER A C 1
ATOM 648 O O . SER A 1 87 ? 9.096 1.795 8.048 1.00 79.06 87 SER A O 1
ATOM 650 N N . LEU A 1 88 ? 10.920 1.016 9.143 1.00 86.81 88 LEU A N 1
ATOM 651 C CA . LEU A 1 88 ? 11.744 0.766 7.972 1.00 86.81 88 LEU A CA 1
ATOM 652 C C . LEU A 1 88 ? 11.639 -0.713 7.621 1.00 86.81 88 LEU A C 1
ATOM 654 O O . LEU A 1 88 ? 11.801 -1.567 8.493 1.00 86.81 88 LEU A O 1
ATOM 658 N N . GLY A 1 89 ? 11.373 -0.988 6.354 1.00 91.56 89 GLY A N 1
ATOM 659 C CA . GLY A 1 89 ? 11.483 -2.307 5.754 1.00 91.56 89 GLY A CA 1
ATOM 660 C C . GLY A 1 89 ? 12.490 -2.271 4.615 1.00 91.56 89 GLY A C 1
ATOM 661 O O . GLY A 1 89 ? 12.767 -1.216 4.041 1.00 91.56 89 GLY A O 1
ATOM 662 N N . GLU A 1 90 ? 13.026 -3.432 4.281 1.00 95.06 90 GLU A N 1
ATOM 663 C CA . GLU A 1 90 ? 13.870 -3.627 3.110 1.00 95.06 90 GLU A CA 1
ATOM 664 C C . GLU A 1 90 ? 13.107 -4.488 2.108 1.00 95.06 90 GLU A C 1
ATOM 666 O O . GLU A 1 90 ? 12.385 -5.411 2.489 1.00 95.06 90 GLU A O 1
ATOM 671 N N . TYR A 1 91 ? 13.245 -4.172 0.827 1.00 96.69 91 TYR A N 1
ATOM 672 C CA . TYR A 1 91 ? 12.600 -4.909 -0.245 1.00 96.69 91 TYR A CA 1
ATOM 673 C C . TYR A 1 91 ? 13.613 -5.209 -1.346 1.00 96.69 91 TYR A C 1
ATOM 675 O O . TYR A 1 91 ? 14.082 -4.309 -2.049 1.00 96.69 91 TYR A O 1
ATOM 683 N N . ASP A 1 92 ? 13.969 -6.486 -1.461 1.00 96.38 92 ASP A N 1
ATOM 684 C CA . ASP A 1 92 ? 14.912 -6.977 -2.459 1.00 96.38 92 ASP A CA 1
ATOM 685 C C . ASP A 1 92 ? 14.196 -7.171 -3.797 1.00 96.38 92 ASP A C 1
ATOM 687 O O . ASP A 1 92 ? 13.388 -8.091 -3.959 1.00 96.38 92 ASP A O 1
ATOM 691 N N . LEU A 1 93 ? 14.499 -6.320 -4.775 1.00 95.88 93 LEU A N 1
ATOM 692 C CA . LEU A 1 93 ? 13.834 -6.372 -6.070 1.00 95.88 93 LEU A CA 1
ATOM 693 C C . LEU A 1 93 ? 14.291 -7.559 -6.940 1.00 95.88 93 LEU A C 1
ATOM 695 O O . LEU A 1 93 ? 13.591 -7.911 -7.888 1.00 95.88 93 LEU A O 1
ATOM 699 N N . ASP A 1 94 ? 15.405 -8.226 -6.618 1.00 93.75 94 ASP A N 1
ATOM 700 C CA . ASP A 1 94 ? 15.834 -9.444 -7.322 1.00 93.75 94 ASP A CA 1
ATOM 701 C C . ASP A 1 94 ? 15.000 -10.674 -6.948 1.00 93.75 94 ASP A C 1
ATOM 703 O O . ASP A 1 94 ? 14.962 -11.647 -7.702 1.00 93.75 94 ASP A O 1
ATOM 707 N N . THR A 1 95 ? 14.255 -10.614 -5.840 1.00 94.44 95 THR A N 1
ATOM 708 C CA . THR A 1 95 ? 13.299 -11.670 -5.467 1.00 94.44 95 THR A CA 1
ATOM 709 C C . THR A 1 95 ? 12.038 -11.668 -6.332 1.00 94.44 95 THR A C 1
ATOM 711 O O . THR A 1 95 ? 11.275 -12.636 -6.312 1.00 94.44 95 THR A O 1
ATOM 714 N N . VAL A 1 96 ? 11.829 -10.617 -7.134 1.00 94.62 96 VAL A N 1
ATOM 715 C CA . VAL A 1 96 ? 10.668 -10.467 -8.012 1.00 94.62 96 VAL A CA 1
ATOM 716 C C . VAL A 1 96 ? 11.091 -10.445 -9.474 1.00 94.62 96 VAL A C 1
ATOM 718 O O . VAL A 1 96 ? 11.975 -9.702 -9.903 1.00 94.62 96 VAL A O 1
ATOM 721 N N . THR A 1 97 ? 10.412 -11.261 -10.279 1.00 95.88 97 THR A N 1
ATOM 722 C CA . THR A 1 97 ? 10.608 -11.262 -11.731 1.00 95.88 97 THR A CA 1
ATOM 723 C C . THR A 1 97 ? 9.856 -10.076 -12.345 1.00 95.88 97 THR A C 1
ATOM 725 O O . THR A 1 97 ? 8.654 -9.963 -12.120 1.00 95.88 97 THR A O 1
ATOM 728 N N . PRO A 1 98 ? 10.515 -9.198 -13.121 1.00 97.38 98 PRO A N 1
ATOM 729 C CA . PRO A 1 98 ? 9.830 -8.110 -13.814 1.00 97.38 98 PRO A CA 1
ATOM 730 C C . PRO A 1 98 ? 8.915 -8.648 -14.919 1.00 97.38 98 PRO A C 1
ATOM 732 O O . PRO A 1 98 ? 9.287 -9.564 -15.653 1.00 97.38 98 PRO A O 1
ATOM 735 N N . ASP A 1 99 ? 7.756 -8.020 -15.102 1.00 97.88 99 ASP A N 1
ATOM 736 C CA . ASP A 1 99 ? 6.796 -8.334 -16.164 1.00 97.88 99 ASP A CA 1
ATOM 737 C C . ASP A 1 99 ? 7.380 -8.145 -17.568 1.00 97.88 99 ASP A C 1
ATOM 739 O O . ASP A 1 99 ? 6.990 -8.814 -18.526 1.00 97.88 99 ASP A O 1
ATOM 743 N N . LYS A 1 100 ? 8.306 -7.193 -17.711 1.00 95.75 100 LYS A N 1
ATOM 744 C CA . LYS A 1 100 ? 8.989 -6.905 -18.972 1.00 95.75 100 LYS A CA 1
ATOM 745 C C . LYS A 1 100 ? 10.398 -6.396 -18.711 1.00 95.75 100 LYS A C 1
ATOM 747 O O . LYS A 1 100 ? 10.612 -5.543 -17.859 1.00 95.75 100 LYS A O 1
ATOM 752 N N . ASN A 1 101 ? 11.340 -6.839 -19.540 1.00 94.62 101 ASN A N 1
ATOM 753 C CA . ASN A 1 101 ? 12.694 -6.295 -19.610 1.00 94.62 101 ASN A CA 1
ATOM 754 C C . ASN A 1 101 ? 12.939 -5.721 -21.004 1.00 94.62 101 ASN A C 1
ATOM 756 O O . ASN A 1 101 ? 12.827 -6.436 -21.997 1.00 94.62 101 ASN A O 1
ATOM 760 N N . SER A 1 102 ? 13.257 -4.431 -21.099 1.00 93.69 102 SER A N 1
ATOM 761 C CA . SER A 1 102 ? 13.480 -3.765 -22.387 1.00 93.69 102 SER A CA 1
ATOM 762 C C . SER A 1 102 ? 14.576 -2.716 -22.272 1.00 93.69 102 SER A C 1
ATOM 764 O O . SER A 1 102 ? 14.447 -1.769 -21.503 1.00 93.69 102 SER A O 1
ATOM 766 N N . GLY A 1 103 ? 15.657 -2.875 -23.041 1.00 89.31 103 GLY A N 1
ATOM 767 C CA . GLY A 1 103 ? 16.774 -1.921 -23.058 1.00 89.31 103 GLY A CA 1
ATOM 768 C C . GLY A 1 103 ? 17.455 -1.731 -21.695 1.00 89.31 103 GLY A C 1
ATOM 769 O O . GLY A 1 103 ? 17.860 -0.618 -21.373 1.00 89.31 103 GLY A O 1
ATOM 770 N N . GLY A 1 104 ? 17.521 -2.783 -20.869 1.00 90.50 104 GLY A N 1
ATOM 771 C CA . GLY A 1 104 ? 18.063 -2.710 -19.504 1.00 90.50 104 GLY A CA 1
ATOM 772 C C . GLY A 1 104 ? 17.138 -2.036 -18.479 1.00 90.50 104 GLY A C 1
ATOM 773 O O . GLY A 1 104 ? 17.575 -1.766 -17.362 1.00 90.50 104 GLY A O 1
ATOM 774 N N . ASN A 1 105 ? 15.882 -1.754 -18.850 1.00 96.50 105 ASN A N 1
ATOM 775 C CA . ASN A 1 105 ? 14.833 -1.310 -17.935 1.00 96.50 105 ASN A CA 1
ATOM 776 C C . ASN A 1 105 ? 13.907 -2.478 -17.562 1.00 96.50 105 ASN A C 1
ATOM 778 O O . ASN A 1 105 ? 13.388 -3.159 -18.455 1.00 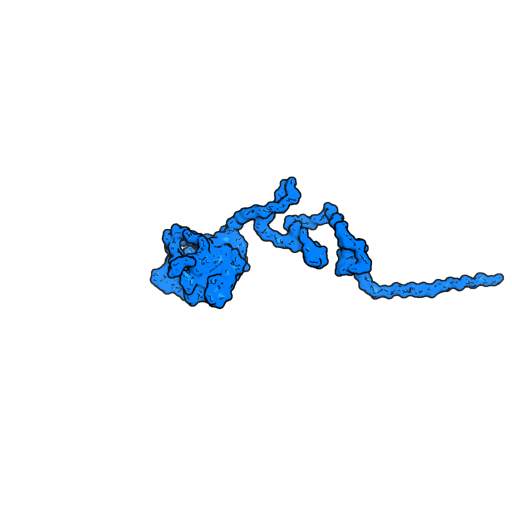96.50 105 ASN A O 1
ATOM 782 N N . ARG A 1 106 ? 13.716 -2.685 -16.257 1.00 97.38 106 ARG A N 1
ATOM 783 C CA . ARG A 1 106 ? 12.861 -3.707 -15.645 1.00 97.38 106 ARG A CA 1
ATOM 784 C C . ARG A 1 106 ? 11.514 -3.075 -15.292 1.00 97.38 106 ARG A C 1
ATOM 786 O O . ARG A 1 106 ? 11.461 -2.140 -14.498 1.00 97.38 106 ARG A O 1
ATOM 793 N N . PHE A 1 107 ? 10.433 -3.573 -15.875 1.00 97.94 107 PHE A N 1
ATOM 794 C CA . PHE A 1 107 ? 9.078 -3.087 -15.631 1.00 97.94 107 PHE A CA 1
ATOM 795 C C . PHE A 1 107 ? 8.367 -4.003 -14.641 1.00 97.94 107 PHE A C 1
ATOM 797 O O . PHE A 1 107 ? 8.342 -5.214 -14.852 1.00 97.94 107 PHE A O 1
ATOM 804 N N . TYR A 1 108 ? 7.765 -3.414 -13.613 1.00 98.31 108 TYR A N 1
ATOM 805 C CA . TYR A 1 108 ? 6.958 -4.107 -12.615 1.00 98.31 108 TYR A CA 1
ATOM 806 C C . TYR A 1 108 ? 5.536 -3.566 -12.649 1.00 98.31 108 TYR A C 1
ATOM 808 O O . TYR A 1 108 ? 5.291 -2.389 -12.361 1.00 98.31 108 TYR A O 1
ATOM 816 N N . ASN A 1 109 ? 4.608 -4.440 -13.006 1.00 98.38 109 ASN A N 1
ATOM 817 C CA . ASN A 1 109 ? 3.185 -4.190 -12.971 1.00 98.38 109 ASN A CA 1
ATOM 818 C C . ASN A 1 109 ? 2.614 -4.733 -11.678 1.00 98.38 109 ASN A C 1
ATOM 820 O O . ASN A 1 109 ? 2.894 -5.867 -11.305 1.00 98.38 109 ASN A O 1
ATOM 824 N N . ASN A 1 110 ? 1.750 -3.953 -11.028 1.00 98.19 110 ASN A N 1
ATOM 825 C CA . ASN A 1 110 ? 1.108 -4.370 -9.788 1.00 98.19 110 ASN A CA 1
ATOM 826 C C . ASN A 1 110 ? 2.155 -4.909 -8.795 1.00 98.19 110 ASN A C 1
ATOM 828 O O . ASN A 1 110 ? 2.006 -6.021 -8.296 1.00 98.19 110 ASN A O 1
ATOM 832 N N . LEU A 1 111 ? 3.248 -4.176 -8.572 1.00 98.00 111 LEU A N 1
ATOM 833 C CA . LEU A 1 111 ? 4.323 -4.637 -7.701 1.00 98.00 111 LEU A CA 1
ATOM 834 C C . LEU A 1 111 ? 3.751 -4.897 -6.304 1.00 98.00 111 LEU A C 1
ATOM 836 O O . LEU A 1 111 ? 3.171 -4.000 -5.684 1.00 98.00 111 LEU A O 1
ATOM 840 N N . ASP A 1 112 ? 3.887 -6.134 -5.837 1.00 97.06 112 ASP A N 1
ATOM 841 C CA . ASP A 1 112 ? 3.472 -6.516 -4.497 1.00 97.06 112 ASP A CA 1
ATOM 842 C C . ASP A 1 112 ? 4.629 -6.314 -3.530 1.00 97.06 112 ASP A C 1
ATOM 844 O O . ASP A 1 112 ? 5.546 -7.120 -3.442 1.00 97.06 112 ASP A O 1
ATOM 848 N N . LEU A 1 113 ? 4.572 -5.207 -2.801 1.00 95.69 113 LEU A N 1
ATOM 849 C CA . LEU A 1 113 ? 5.531 -4.885 -1.752 1.00 95.69 113 LEU A CA 1
ATOM 850 C C . LEU A 1 113 ? 5.215 -5.608 -0.431 1.00 95.69 113 LEU A C 1
ATOM 852 O O . LEU A 1 113 ? 5.780 -5.256 0.601 1.00 95.69 113 LEU A O 1
ATOM 856 N N . ASP A 1 114 ? 4.276 -6.558 -0.431 1.00 94.62 114 ASP A N 1
ATOM 857 C CA . ASP A 1 114 ? 3.761 -7.275 0.737 1.00 94.62 114 ASP A CA 1
ATOM 858 C C . ASP A 1 114 ? 3.229 -6.338 1.842 1.00 94.62 114 ASP A C 1
ATOM 860 O O . ASP A 1 114 ? 3.299 -6.605 3.043 1.00 94.62 114 ASP A O 1
ATOM 864 N N . ILE A 1 115 ? 2.666 -5.194 1.439 1.00 92.75 115 ILE A N 1
ATOM 865 C CA . ILE A 1 115 ? 2.131 -4.160 2.348 1.00 92.75 115 ILE A CA 1
ATOM 866 C C . ILE A 1 115 ? 0.790 -4.547 2.992 1.00 92.75 115 ILE A C 1
ATOM 868 O O . ILE A 1 115 ? 0.209 -3.775 3.749 1.00 92.75 115 ILE A O 1
ATOM 872 N N . ASN A 1 116 ? 0.272 -5.737 2.689 1.00 90.44 116 ASN A N 1
ATOM 873 C CA . ASN A 1 116 ? -0.832 -6.365 3.418 1.00 90.44 116 ASN A CA 1
ATOM 874 C C . ASN A 1 116 ? -0.371 -7.520 4.319 1.00 90.44 116 ASN A C 1
ATOM 876 O O . ASN A 1 116 ? -1.125 -7.907 5.212 1.00 90.44 116 ASN A O 1
ATOM 880 N N . GLY A 1 117 ? 0.832 -8.058 4.109 1.00 90.06 117 GLY A N 1
ATOM 881 C CA . GLY A 1 117 ? 1.414 -9.131 4.907 1.00 90.06 117 GLY A CA 1
ATOM 882 C C . GLY A 1 117 ? 2.594 -8.629 5.727 1.00 90.06 117 GLY A C 1
ATOM 883 O O . GLY A 1 117 ? 2.409 -7.886 6.693 1.00 90.06 117 GLY A O 1
ATOM 884 N N . SER A 1 118 ? 3.807 -9.053 5.380 1.00 88.88 118 SER A N 1
ATOM 885 C CA . SER A 1 118 ? 5.011 -8.824 6.192 1.00 88.88 118 SER A CA 1
ATOM 886 C C . SER A 1 118 ? 5.345 -7.340 6.344 1.00 88.88 118 SER A C 1
ATOM 888 O O . SER A 1 118 ? 5.812 -6.923 7.403 1.00 88.88 118 SER A O 1
ATOM 890 N N . ASN A 1 119 ? 5.037 -6.527 5.330 1.00 89.69 119 ASN A N 1
ATOM 891 C CA . ASN A 1 119 ? 5.293 -5.089 5.327 1.00 89.69 119 ASN A CA 1
ATOM 892 C C . ASN A 1 119 ? 4.068 -4.247 5.725 1.00 89.69 119 ASN A C 1
ATOM 894 O O . ASN A 1 119 ? 4.078 -3.032 5.543 1.00 89.69 119 ASN A O 1
ATOM 898 N N . LYS A 1 120 ? 3.016 -4.849 6.302 1.00 87.50 120 LYS A N 1
ATOM 899 C CA . LYS A 1 120 ? 1.762 -4.145 6.652 1.00 87.50 120 LYS A CA 1
ATOM 900 C C . LYS A 1 120 ? 1.921 -2.969 7.612 1.00 87.50 120 LY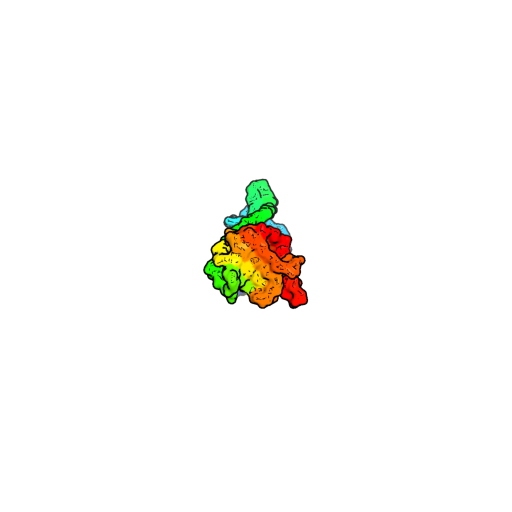S A C 1
ATOM 902 O O . LYS A 1 120 ? 1.124 -2.036 7.588 1.00 87.50 120 LYS A O 1
ATOM 907 N N . ASP A 1 121 ? 2.942 -3.032 8.460 1.00 84.88 121 ASP A N 1
ATOM 908 C CA . ASP A 1 121 ? 3.232 -2.001 9.448 1.00 84.88 121 ASP A CA 1
ATOM 909 C C . ASP A 1 121 ? 4.384 -1.093 9.001 1.00 84.88 121 ASP A C 1
ATOM 911 O O . ASP A 1 121 ? 4.775 -0.241 9.790 1.00 84.88 121 ASP A O 1
ATOM 915 N N . ILE A 1 122 ? 4.944 -1.263 7.790 1.00 87.00 122 ILE A N 1
ATOM 916 C CA . ILE A 1 122 ? 6.085 -0.500 7.256 1.00 87.00 122 ILE A CA 1
ATOM 917 C C . ILE A 1 122 ? 5.623 0.807 6.604 1.00 87.00 122 ILE A C 1
ATOM 919 O O . ILE A 1 122 ? 4.680 0.831 5.820 1.00 87.00 122 ILE A O 1
ATOM 923 N N . THR A 1 123 ? 6.320 1.904 6.909 1.00 87.62 123 THR A N 1
ATOM 924 C CA . THR A 1 123 ? 6.055 3.225 6.312 1.00 87.62 123 THR A CA 1
ATOM 925 C C . THR A 1 123 ? 7.084 3.588 5.245 1.00 87.62 123 THR A C 1
ATOM 927 O O . THR A 1 123 ? 6.728 4.241 4.267 1.00 87.62 123 THR A O 1
ATOM 930 N N . LEU A 1 124 ? 8.345 3.175 5.415 1.00 93.38 124 LEU A N 1
ATOM 931 C CA . LEU A 1 124 ? 9.420 3.391 4.447 1.00 93.38 124 LEU A CA 1
ATOM 932 C C . LEU A 1 124 ? 10.029 2.056 4.027 1.00 93.38 124 LEU A C 1
ATOM 934 O O . LEU A 1 124 ? 10.546 1.322 4.864 1.00 93.38 124 LEU A O 1
ATOM 938 N N . LEU A 1 125 ? 9.986 1.771 2.730 1.00 95.81 125 LEU A N 1
ATOM 939 C CA . LEU A 1 125 ? 10.614 0.614 2.109 1.00 95.81 125 LEU A CA 1
ATOM 940 C C . LEU A 1 125 ? 11.869 1.049 1.361 1.00 95.81 125 LEU A C 1
ATOM 942 O O . LEU A 1 125 ? 11.799 1.782 0.373 1.00 95.81 125 LEU A O 1
ATOM 946 N N . THR A 1 126 ? 13.014 0.566 1.827 1.00 96.88 126 THR A N 1
ATOM 947 C CA . THR A 1 126 ? 14.280 0.633 1.102 1.00 96.88 126 THR A CA 1
ATOM 948 C C . THR A 1 126 ? 14.268 -0.445 0.028 1.00 96.88 126 THR A C 1
ATOM 950 O O . THR A 1 126 ? 14.405 -1.628 0.333 1.00 96.88 126 THR A O 1
ATOM 953 N N . VAL A 1 127 ? 14.096 -0.047 -1.230 1.00 97.31 127 VAL A N 1
ATOM 954 C CA . VAL A 1 127 ? 14.146 -0.959 -2.375 1.00 97.31 127 VAL A CA 1
ATOM 955 C C . VAL A 1 127 ? 15.578 -1.018 -2.891 1.00 97.31 127 VAL A C 1
ATOM 957 O O . VAL A 1 127 ? 16.135 -0.006 -3.325 1.00 97.31 127 VAL A O 1
ATOM 960 N N . PHE A 1 128 ? 16.177 -2.203 -2.841 1.00 96.44 128 PHE A N 1
ATOM 961 C CA . PHE A 1 128 ? 17.565 -2.449 -3.234 1.00 96.44 128 PHE A CA 1
ATOM 962 C C . PHE A 1 128 ? 17.650 -3.558 -4.290 1.00 96.44 128 PHE A C 1
ATOM 964 O O . PHE A 1 128 ? 16.625 -4.074 -4.734 1.00 96.44 128 PHE A O 1
ATOM 971 N N . ASN A 1 129 ? 18.872 -3.864 -4.750 1.00 95.75 129 ASN A N 1
ATOM 972 C CA . ASN A 1 129 ? 19.125 -4.833 -5.825 1.00 95.75 129 ASN A CA 1
ATOM 973 C C . ASN A 1 129 ? 18.264 -4.571 -7.072 1.00 95.75 129 ASN A C 1
ATOM 975 O O . ASN A 1 129 ? 17.644 -5.455 -7.653 1.00 95.75 129 ASN A O 1
ATOM 979 N N . THR A 1 130 ? 18.211 -3.312 -7.511 1.00 93.31 130 THR A N 1
ATOM 980 C CA . THR A 1 130 ? 17.357 -2.923 -8.641 1.00 93.31 130 THR A CA 1
ATOM 981 C C . THR A 1 130 ? 17.801 -3.540 -9.972 1.00 93.31 130 THR A C 1
ATOM 983 O O . THR A 1 130 ? 17.003 -3.656 -10.900 1.00 93.31 130 THR A O 1
ATOM 986 N N . GLY A 1 131 ? 19.064 -3.971 -10.085 1.00 89.12 131 GLY A N 1
ATOM 987 C CA . GLY A 1 131 ? 19.615 -4.667 -11.256 1.00 89.12 131 GLY A CA 1
ATOM 988 C C . GLY A 1 131 ? 19.627 -3.845 -12.553 1.00 89.12 131 GLY A C 1
ATOM 989 O O . GLY A 1 131 ? 19.820 -4.405 -13.629 1.00 89.12 131 GLY A O 1
ATOM 990 N N . GLY A 1 132 ? 19.398 -2.530 -12.473 1.00 93.56 132 GLY A N 1
ATOM 991 C CA . GLY A 1 132 ? 19.296 -1.635 -13.623 1.00 93.56 132 GLY A CA 1
ATOM 992 C C . GLY A 1 132 ? 18.235 -0.556 -13.423 1.00 93.56 132 GLY A C 1
ATOM 993 O O . GLY A 1 132 ? 17.852 -0.246 -12.295 1.00 93.56 132 GLY A O 1
ATOM 994 N N . LYS A 1 133 ? 17.769 0.026 -14.535 1.00 97.31 133 LYS A N 1
ATOM 995 C CA . LYS A 1 133 ? 16.631 0.954 -14.499 1.00 97.31 133 LYS A CA 1
ATOM 996 C C . LYS A 1 133 ? 15.376 0.180 -14.107 1.00 97.31 133 LYS A C 1
ATOM 998 O O . LYS A 1 133 ? 15.208 -0.969 -14.522 1.00 97.31 133 LYS A O 1
ATOM 1003 N N . VAL A 1 134 ? 14.514 0.819 -13.329 1.00 98.12 134 VAL A N 1
ATOM 1004 C CA . VAL A 1 134 ? 13.252 0.238 -12.866 1.00 98.12 134 VAL A CA 1
ATOM 1005 C C . VAL A 1 134 ? 12.107 1.154 -13.271 1.00 98.12 134 VAL A C 1
ATOM 1007 O O . VAL A 1 134 ? 12.199 2.365 -13.094 1.00 98.12 134 VAL A O 1
ATOM 1010 N N . SER A 1 135 ? 11.018 0.574 -13.764 1.00 98.19 135 SER A N 1
ATOM 1011 C CA . SER A 1 135 ? 9.745 1.251 -14.009 1.00 98.19 135 SER A CA 1
ATOM 1012 C C . SER A 1 135 ? 8.640 0.529 -13.244 1.00 98.19 135 SER A C 1
ATOM 1014 O O . SER A 1 135 ? 8.323 -0.622 -13.538 1.00 98.19 135 SER A O 1
ATOM 1016 N N . ILE A 1 136 ? 8.044 1.202 -12.266 1.00 98.44 136 ILE A N 1
ATOM 1017 C CA . ILE A 1 136 ? 6.901 0.721 -11.490 1.00 98.44 136 ILE A CA 1
ATOM 1018 C C . ILE A 1 136 ? 5.645 1.333 -12.103 1.00 98.44 136 ILE A C 1
ATOM 1020 O O . ILE A 1 136 ? 5.480 2.553 -12.099 1.00 98.44 136 ILE A O 1
ATOM 1024 N N . THR A 1 137 ? 4.759 0.495 -12.639 1.00 98.31 137 THR A N 1
ATOM 1025 C CA . THR A 1 137 ? 3.507 0.951 -13.271 1.00 98.31 137 THR A CA 1
ATOM 1026 C C . THR A 1 137 ? 2.318 0.946 -12.312 1.00 98.31 137 THR A C 1
ATOM 1028 O O . THR A 1 137 ? 1.291 1.565 -12.591 1.00 98.31 137 THR A O 1
ATOM 1031 N N . GLY A 1 138 ? 2.458 0.269 -11.172 1.00 98.25 138 GLY A N 1
ATOM 1032 C CA . GLY A 1 138 ? 1.439 0.194 -10.137 1.00 98.25 138 GLY A CA 1
ATOM 1033 C C . GLY A 1 138 ? 1.874 -0.644 -8.943 1.00 98.25 138 GLY A C 1
ATOM 1034 O O . GLY A 1 138 ? 2.830 -1.413 -9.036 1.00 98.25 138 GLY A O 1
ATOM 1035 N N . LEU A 1 139 ? 1.159 -0.492 -7.830 1.00 98.25 139 LEU A N 1
ATOM 1036 C CA . LEU A 1 139 ? 1.414 -1.167 -6.555 1.00 98.25 139 LEU A CA 1
ATOM 1037 C C . LEU A 1 139 ? 0.154 -1.903 -6.090 1.00 98.25 139 LEU A C 1
ATOM 1039 O O . LEU A 1 139 ? -0.943 -1.339 -6.127 1.00 98.25 139 LEU A O 1
ATOM 1043 N N . GLN A 1 140 ? 0.305 -3.144 -5.630 1.00 97.12 140 GLN A N 1
ATOM 1044 C CA . GLN A 1 140 ? -0.791 -3.894 -5.008 1.00 97.12 140 GLN A CA 1
ATOM 1045 C C . GLN A 1 140 ? -1.051 -3.442 -3.570 1.00 97.12 140 GLN A C 1
ATOM 1047 O O . GLN A 1 140 ? -0.244 -2.755 -2.950 1.00 97.12 140 GLN A O 1
ATOM 1052 N N . GLY A 1 141 ? -2.196 -3.861 -3.027 1.00 93.69 141 GLY A N 1
ATOM 1053 C CA . GLY A 1 141 ? -2.526 -3.659 -1.620 1.00 93.69 141 GLY A CA 1
ATOM 1054 C C . GLY A 1 141 ? -2.942 -2.231 -1.279 1.00 93.69 141 GLY A C 1
ATOM 1055 O O . GLY A 1 141 ? -2.677 -1.761 -0.178 1.00 93.69 141 GLY A O 1
ATOM 1056 N N . GLY A 1 142 ? -3.591 -1.518 -2.195 1.00 92.25 142 GLY A N 1
ATOM 1057 C CA . GLY A 1 142 ? -4.226 -0.244 -1.870 1.00 92.25 142 GLY A CA 1
ATOM 1058 C C . GLY A 1 142 ? -5.330 -0.403 -0.817 1.00 92.25 142 GLY A C 1
ATOM 1059 O O . GLY A 1 142 ? -6.144 -1.320 -0.874 1.00 92.25 142 GLY A O 1
ATOM 1060 N N . THR A 1 143 ? -5.360 0.480 0.177 1.00 94.00 143 THR A N 1
ATOM 1061 C CA . THR A 1 143 ? -6.483 0.661 1.115 1.00 94.00 143 THR A CA 1
ATOM 1062 C C . THR A 1 143 ? -6.635 2.158 1.330 1.00 94.00 143 THR A C 1
ATOM 1064 O O . THR A 1 143 ? -5.614 2.837 1.424 1.00 94.00 143 THR A O 1
ATOM 1067 N N . HIS A 1 144 ? -7.858 2.694 1.352 1.00 94.31 144 HIS A N 1
ATOM 1068 C CA . HIS A 1 144 ? -8.072 4.145 1.391 1.00 94.31 144 HIS A CA 1
ATOM 1069 C C . HIS A 1 144 ? -7.263 4.816 2.519 1.00 94.31 144 HIS A C 1
ATOM 1071 O O . HIS A 1 144 ? -7.281 4.375 3.669 1.00 94.31 144 HIS A O 1
ATOM 1077 N N . GLY A 1 145 ? -6.503 5.857 2.171 1.00 91.75 145 GLY A N 1
ATOM 1078 C CA . GLY A 1 145 ? -5.623 6.594 3.079 1.00 91.75 145 GLY A CA 1
ATOM 1079 C C . GLY A 1 145 ? -4.272 5.930 3.372 1.00 91.75 145 GLY A C 1
ATOM 1080 O O . GLY A 1 145 ? -3.454 6.517 4.086 1.00 91.75 145 GLY A O 1
ATOM 1081 N N . ARG A 1 146 ? -3.993 4.734 2.834 1.00 92.25 146 ARG A N 1
ATOM 1082 C CA . ARG A 1 146 ? -2.706 4.053 3.032 1.00 92.25 146 ARG A CA 1
ATOM 1083 C C . ARG A 1 146 ? -1.570 4.883 2.453 1.00 92.25 146 ARG A C 1
ATOM 1085 O O . ARG A 1 146 ? -1.652 5.329 1.316 1.00 92.25 146 ARG A O 1
ATOM 1092 N N . ARG A 1 147 ? -0.490 5.027 3.220 1.00 92.88 147 ARG A N 1
ATOM 1093 C CA . ARG A 1 147 ? 0.720 5.752 2.829 1.00 92.88 147 ARG A CA 1
ATOM 1094 C C . ARG A 1 147 ? 1.911 4.807 2.761 1.00 92.88 147 ARG A C 1
ATOM 1096 O O . ARG A 1 147 ? 2.107 4.029 3.687 1.00 92.88 147 ARG A O 1
ATOM 1103 N N . VAL A 1 148 ? 2.716 4.924 1.708 1.00 94.12 148 VAL A N 1
ATOM 1104 C CA . VAL A 1 148 ? 3.970 4.176 1.542 1.00 94.12 148 VAL A CA 1
ATOM 1105 C C . VAL A 1 148 ? 5.047 5.123 1.025 1.00 94.12 148 VAL A C 1
ATOM 1107 O O . VAL A 1 148 ? 4.802 5.905 0.108 1.00 94.12 148 VAL A O 1
ATOM 1110 N N . ILE A 1 149 ? 6.240 5.057 1.608 1.00 95.88 149 ILE A N 1
ATOM 1111 C CA . ILE A 1 149 ? 7.438 5.712 1.086 1.00 95.88 149 ILE A CA 1
ATOM 1112 C C . ILE A 1 149 ? 8.320 4.637 0.466 1.00 95.88 149 ILE A C 1
ATOM 1114 O O . ILE A 1 149 ? 8.684 3.674 1.133 1.00 95.88 149 ILE A O 1
ATOM 1118 N N . ILE A 1 150 ? 8.683 4.816 -0.797 1.00 97.31 150 ILE A N 1
ATOM 1119 C CA . ILE A 1 150 ? 9.628 3.953 -1.499 1.00 97.31 150 ILE A CA 1
ATOM 1120 C C . ILE A 1 150 ? 10.920 4.737 -1.664 1.00 97.31 150 ILE A C 1
ATOM 1122 O O . ILE A 1 150 ? 10.934 5.780 -2.317 1.00 97.31 150 ILE A O 1
ATOM 1126 N N . TYR A 1 151 ? 11.994 4.243 -1.060 1.00 97.56 151 TYR A N 1
ATOM 1127 C CA . TYR A 1 151 ? 13.340 4.766 -1.233 1.00 97.56 151 TYR A CA 1
ATOM 1128 C C . TYR A 1 151 ? 14.098 3.873 -2.215 1.00 97.56 151 TYR A C 1
ATOM 1130 O O . TYR A 1 151 ? 14.315 2.692 -1.948 1.00 97.56 151 TYR A O 1
ATOM 1138 N N . ASN A 1 152 ? 14.498 4.432 -3.355 1.00 97.75 152 ASN A N 1
ATOM 1139 C CA . ASN A 1 152 ? 15.388 3.759 -4.289 1.00 97.75 152 ASN A CA 1
ATOM 1140 C C . ASN A 1 152 ? 16.817 3.811 -3.736 1.00 97.75 152 ASN A C 1
ATOM 1142 O O . ASN A 1 152 ? 17.445 4.869 -3.743 1.00 97.75 152 ASN A O 1
ATOM 1146 N N . ALA A 1 153 ? 17.339 2.672 -3.281 1.00 96.75 153 ALA A N 1
ATOM 1147 C CA . ALA A 1 153 ? 18.725 2.558 -2.829 1.00 96.75 153 ALA A CA 1
ATOM 1148 C C . ALA A 1 153 ? 19.712 2.281 -3.979 1.00 96.75 153 ALA A C 1
ATOM 1150 O O . ALA A 1 153 ? 20.928 2.362 -3.782 1.00 96.75 153 ALA A O 1
ATOM 1151 N N . GLY A 1 154 ? 19.206 1.945 -5.170 1.00 95.06 154 GLY A N 1
ATOM 1152 C CA . GLY A 1 154 ? 20.003 1.629 -6.349 1.00 95.06 154 GLY A CA 1
ATOM 1153 C C . GLY A 1 154 ? 20.661 2.852 -6.994 1.00 95.06 154 GLY A C 1
ATOM 1154 O O . GLY A 1 154 ? 20.229 3.990 -6.835 1.00 95.06 154 GLY A O 1
ATOM 1155 N N . SER A 1 155 ? 21.715 2.606 -7.775 1.00 94.94 155 SER A N 1
ATOM 1156 C CA . SER A 1 155 ? 22.440 3.646 -8.523 1.00 94.94 155 SER A CA 1
ATOM 1157 C C . SER A 1 155 ? 21.767 4.046 -9.840 1.00 94.94 155 SER A C 1
ATOM 1159 O O . SER A 1 155 ? 22.115 5.070 -10.423 1.00 94.94 155 SER A O 1
ATOM 1161 N N . ALA A 1 156 ? 20.816 3.246 -10.320 1.00 96.31 156 ALA A N 1
ATOM 1162 C CA . ALA A 1 156 ? 20.046 3.511 -11.528 1.00 96.31 156 ALA A CA 1
ATOM 1163 C C . ALA A 1 156 ? 18.667 4.098 -11.199 1.00 96.31 156 ALA A C 1
ATOM 1165 O O . ALA A 1 156 ? 18.133 3.913 -10.106 1.00 96.31 156 ALA A O 1
ATOM 1166 N N . ASN A 1 157 ? 18.089 4.792 -12.178 1.00 97.31 157 ASN A N 1
ATOM 1167 C CA . ASN A 1 157 ? 16.820 5.498 -12.029 1.00 97.31 157 ASN A CA 1
ATOM 1168 C C . ASN A 1 157 ? 15.659 4.531 -11.761 1.00 97.31 157 ASN A C 1
ATOM 1170 O O . ASN A 1 157 ? 15.500 3.531 -12.470 1.00 97.31 157 ASN A O 1
ATOM 1174 N N . MET A 1 158 ? 14.813 4.895 -10.800 1.00 98.19 158 MET A N 1
ATOM 1175 C CA . MET A 1 158 ? 13.515 4.272 -10.566 1.00 98.19 158 MET A CA 1
ATOM 1176 C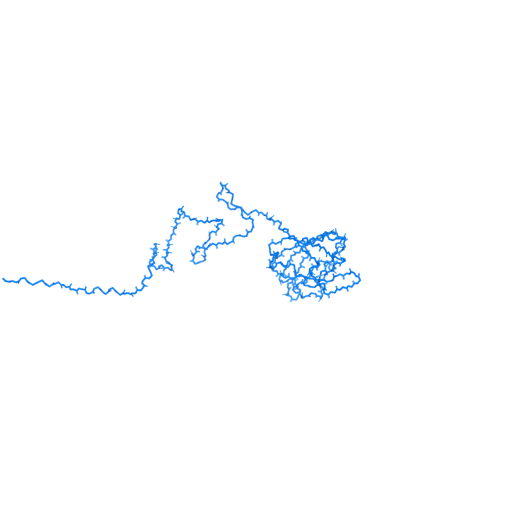 C . MET A 1 158 ? 12.419 5.231 -11.013 1.00 98.19 158 MET A C 1
ATOM 1178 O O . MET A 1 158 ? 12.355 6.367 -10.549 1.00 98.19 158 MET A O 1
ATOM 1182 N N . SER A 1 159 ? 11.578 4.765 -11.926 1.00 97.44 159 SER A N 1
ATOM 1183 C CA . SER A 1 159 ? 10.485 5.518 -12.527 1.00 97.44 159 SER A CA 1
ATOM 1184 C C . SER A 1 159 ? 9.150 5.039 -11.975 1.00 97.44 159 SER A C 1
ATOM 1186 O O . SER A 1 159 ? 8.896 3.839 -11.914 1.00 97.44 159 SER A O 1
ATOM 1188 N N . PHE A 1 160 ? 8.292 5.980 -11.606 1.00 98.19 160 PHE A N 1
ATOM 1189 C CA . PHE A 1 160 ? 6.899 5.768 -11.243 1.00 98.19 160 PHE A CA 1
ATOM 1190 C C . PHE A 1 160 ? 6.049 6.229 -12.424 1.00 98.19 160 PHE A C 1
ATOM 1192 O O . PHE A 1 160 ? 6.022 7.420 -12.759 1.00 98.19 160 PHE A O 1
ATOM 1199 N N . GLU A 1 161 ? 5.434 5.266 -13.109 1.00 97.94 161 GLU A N 1
ATOM 1200 C CA . GLU A 1 161 ? 4.804 5.499 -14.404 1.00 97.94 161 GLU A CA 1
ATOM 1201 C C . GLU A 1 161 ? 3.385 6.050 -14.251 1.00 97.94 161 GLU A C 1
ATOM 1203 O O . GLU A 1 161 ? 2.542 5.448 -13.586 1.00 97.94 161 GLU A O 1
ATOM 1208 N N . GLN A 1 162 ? 3.118 7.180 -14.908 1.00 97.62 162 GLN A N 1
ATOM 1209 C CA . GLN A 1 162 ? 1.817 7.848 -14.870 1.00 97.62 162 GLN A CA 1
ATOM 1210 C C . GLN A 1 162 ? 0.720 6.985 -15.514 1.00 97.62 162 GLN A C 1
ATOM 1212 O O . GLN A 1 162 ? 0.812 6.659 -16.696 1.00 97.62 162 GLN A O 1
ATOM 1217 N N . ASP A 1 163 ? -0.318 6.669 -14.734 1.00 96.75 163 ASP A N 1
ATOM 1218 C CA . ASP A 1 163 ? -1.552 5.941 -15.081 1.00 96.75 163 ASP A CA 1
ATOM 1219 C C . ASP A 1 163 ? -1.365 4.831 -16.128 1.00 96.75 163 ASP A C 1
ATOM 1221 O O . ASP A 1 163 ? -2.059 4.736 -17.141 1.00 96.75 163 ASP A O 1
ATOM 1225 N N . ASN A 1 164 ? -0.356 3.992 -15.913 1.00 97.38 164 ASN A N 1
ATOM 1226 C CA . ASN A 1 164 ? 0.120 3.091 -16.947 1.00 97.38 164 ASN A CA 1
ATOM 1227 C C . ASN A 1 164 ? -0.737 1.812 -17.047 1.00 97.38 164 ASN A C 1
ATOM 1229 O O . ASN A 1 164 ? -0.939 1.089 -16.071 1.00 97.38 164 ASN A O 1
ATOM 1233 N N . ASN A 1 165 ? -1.181 1.492 -18.268 1.00 97.00 165 ASN A N 1
ATOM 1234 C CA . ASN A 1 165 ? -2.034 0.333 -18.568 1.00 97.00 165 ASN A CA 1
ATOM 1235 C C . ASN A 1 165 ? -1.392 -1.044 -18.309 1.00 97.00 165 ASN A C 1
ATOM 1237 O O . ASN A 1 165 ? -2.096 -2.048 -18.389 1.00 97.00 165 ASN A O 1
ATOM 1241 N N . GLY A 1 166 ? -0.093 -1.117 -18.006 1.00 96.69 166 GLY A N 1
ATOM 1242 C CA . GLY A 1 166 ? 0.558 -2.350 -17.562 1.00 96.69 166 GLY A CA 1
ATOM 1243 C C . GLY A 1 166 ? 0.012 -2.858 -16.224 1.00 96.69 166 GLY A C 1
ATOM 1244 O O . GLY A 1 166 ? -0.029 -4.065 -16.004 1.00 96.69 166 GLY A O 1
ATOM 1245 N N . SER A 1 167 ? -0.471 -1.959 -15.360 1.00 98.50 167 SER A N 1
ATOM 1246 C CA . SER A 1 167 ? -1.111 -2.318 -14.092 1.00 98.50 167 SER A CA 1
ATOM 1247 C C . SER A 1 167 ? -2.639 -2.330 -14.177 1.00 98.50 167 SER A C 1
ATOM 1249 O O . SER A 1 167 ? -3.258 -1.606 -14.968 1.00 98.50 167 SER A O 1
ATOM 1251 N N . LEU A 1 168 ? -3.257 -3.141 -13.312 1.00 98.19 168 LEU A N 1
ATOM 1252 C CA . LEU A 1 168 ? -4.699 -3.128 -13.075 1.00 98.19 168 LEU A CA 1
ATOM 1253 C C . LEU A 1 168 ? -5.125 -1.716 -12.660 1.00 98.19 168 LEU A C 1
ATOM 1255 O O . LEU A 1 168 ? -4.374 -1.087 -11.911 1.00 98.19 168 LEU A O 1
ATOM 1259 N N . PRO A 1 169 ? -6.301 -1.222 -13.093 1.00 97.75 169 PRO A N 1
ATOM 1260 C CA . PRO A 1 169 ? -6.707 0.159 -12.843 1.00 97.75 169 PRO A CA 1
ATOM 1261 C C . PRO A 1 169 ? -6.551 0.581 -11.379 1.00 97.75 169 PRO A C 1
ATOM 1263 O O . PRO A 1 169 ? -5.874 1.567 -11.102 1.00 97.75 169 PRO A O 1
ATOM 1266 N N . GLN A 1 170 ? -7.025 -0.249 -10.442 1.00 97.81 170 GLN A N 1
ATOM 1267 C CA . GLN A 1 170 ? -6.965 0.031 -9.007 1.00 97.81 170 GLN A CA 1
ATOM 1268 C C . GLN A 1 170 ? -5.550 0.115 -8.410 1.00 97.81 170 GLN A C 1
ATOM 1270 O O . GLN A 1 170 ? -5.413 0.530 -7.267 1.00 97.81 170 GLN A O 1
ATOM 1275 N N . ASN A 1 171 ? -4.511 -0.312 -9.131 1.00 98.38 171 ASN A N 1
ATOM 1276 C CA . ASN A 1 171 ? -3.124 -0.328 -8.656 1.00 98.38 171 ASN A CA 1
ATOM 1277 C C . ASN A 1 171 ? -2.272 0.776 -9.293 1.00 98.38 171 ASN A C 1
ATOM 1279 O O . ASN A 1 171 ? -1.115 0.944 -8.907 1.00 98.38 171 ASN A O 1
ATOM 1283 N N . ARG A 1 172 ? -2.795 1.500 -10.288 1.00 98.38 172 ARG A N 1
ATOM 1284 C CA . ARG A 1 172 ? -2.020 2.483 -11.055 1.00 98.38 172 ARG A CA 1
ATOM 1285 C C . ARG A 1 172 ? -1.626 3.690 -10.217 1.00 98.38 172 ARG A C 1
ATOM 1287 O O . ARG A 1 172 ? -2.255 4.009 -9.206 1.00 98.38 172 ARG A O 1
ATOM 1294 N N . ILE A 1 173 ? -0.581 4.367 -10.679 1.00 98.44 173 ILE A N 1
ATOM 1295 C CA . ILE A 1 173 ? 0.008 5.525 -10.011 1.00 98.44 173 ILE A CA 1
ATOM 1296 C C . ILE A 1 173 ? -0.347 6.806 -10.770 1.00 98.44 173 ILE A C 1
ATOM 1298 O O . ILE A 1 173 ? -0.162 6.894 -11.979 1.00 98.44 173 ILE A O 1
ATOM 1302 N N . LEU A 1 174 ? -0.815 7.820 -10.052 1.00 96.81 174 LEU A N 1
ATOM 1303 C CA . LEU A 1 174 ? -1.006 9.183 -10.524 1.00 96.81 174 LEU A CA 1
ATOM 1304 C C . LEU A 1 174 ? 0.087 10.084 -9.941 1.00 96.81 174 LEU A C 1
ATOM 1306 O O . LEU A 1 174 ? 0.206 10.266 -8.731 1.00 96.81 174 LEU A O 1
ATOM 1310 N N . THR A 1 175 ? 0.881 10.690 -10.814 1.00 94.50 175 THR A N 1
ATOM 1311 C CA . THR A 1 175 ? 1.965 11.620 -10.476 1.00 94.50 175 THR A CA 1
ATOM 1312 C C . THR A 1 175 ? 1.491 13.060 -10.300 1.00 94.50 175 THR A C 1
ATOM 1314 O O . THR A 1 175 ? 2.295 13.925 -9.957 1.00 94.50 175 THR A O 1
ATOM 1317 N N . LEU A 1 176 ? 0.212 13.336 -10.597 1.00 86.19 176 LEU A N 1
ATOM 1318 C CA . LEU A 1 176 ? -0.397 14.674 -10.635 1.00 86.19 176 LEU A CA 1
ATOM 1319 C C . LEU A 1 176 ? 0.272 15.657 -11.618 1.00 86.19 176 LEU A C 1
ATOM 1321 O O . LEU A 1 176 ? -0.019 16.850 -11.600 1.00 86.19 176 LEU A O 1
ATOM 1325 N N . ALA A 1 177 ? 1.154 15.166 -12.493 1.00 83.12 177 ALA A N 1
ATOM 1326 C CA . ALA A 1 177 ? 1.944 15.983 -13.411 1.00 83.12 177 ALA A CA 1
ATOM 1327 C C . ALA A 1 177 ? 1.769 15.597 -14.890 1.00 83.12 177 ALA A C 1
ATOM 1329 O O . ALA A 1 177 ? 2.520 16.084 -15.732 1.00 83.12 177 ALA A O 1
ATOM 1330 N N . ASN A 1 178 ? 0.813 14.714 -15.212 1.00 85.38 178 ASN A N 1
ATOM 1331 C CA . ASN A 1 178 ? 0.582 14.166 -16.560 1.00 85.38 178 ASN A CA 1
ATOM 1332 C C . ASN A 1 178 ? 1.834 13.545 -17.217 1.00 85.38 178 ASN A C 1
ATOM 1334 O O . ASN A 1 178 ? 1.907 13.420 -18.437 1.00 85.38 178 ASN A O 1
ATOM 1338 N N . ALA A 1 179 ? 2.821 13.156 -16.412 1.00 95.00 179 ALA A N 1
ATOM 1339 C CA . ALA A 1 179 ? 4.073 12.558 -16.852 1.00 95.00 179 ALA A CA 1
ATOM 1340 C C . ALA A 1 179 ? 4.632 11.651 -15.754 1.00 95.00 179 ALA A C 1
ATOM 1342 O O . ALA A 1 179 ? 4.446 11.929 -14.566 1.00 95.00 179 ALA A O 1
ATOM 1343 N N . SER A 1 180 ? 5.330 10.586 -16.142 1.00 96.88 180 SER A N 1
ATOM 1344 C CA . SER A 1 180 ? 6.057 9.726 -15.205 1.00 96.88 180 SER A CA 1
ATOM 1345 C C . SER A 1 180 ? 7.138 10.515 -14.457 1.00 96.88 180 SER A C 1
ATOM 1347 O O . SER A 1 180 ? 7.674 11.503 -14.967 1.00 96.88 180 SER A O 1
ATOM 1349 N N . ARG A 1 181 ? 7.464 10.082 -13.238 1.00 97.06 181 ARG A N 1
ATOM 1350 C CA . ARG A 1 181 ? 8.519 10.682 -12.406 1.00 97.06 181 ARG A CA 1
ATOM 1351 C C . ARG A 1 181 ? 9.628 9.673 -12.186 1.00 97.06 181 ARG A C 1
ATOM 1353 O O . ARG A 1 181 ? 9.332 8.523 -11.887 1.00 97.06 181 ARG A O 1
ATOM 1360 N N . SER A 1 182 ? 10.880 10.095 -12.308 1.00 96.88 182 SER A N 1
ATOM 1361 C CA . SER A 1 182 ? 12.031 9.200 -12.200 1.00 96.88 182 SER A CA 1
ATOM 1362 C C . SER A 1 182 ? 13.079 9.790 -11.280 1.00 96.88 182 SER A C 1
ATOM 1364 O O . SER A 1 182 ? 13.392 10.967 -11.401 1.00 96.88 182 SER A O 1
ATOM 1366 N N . THR A 1 183 ? 13.636 8.975 -10.389 1.00 97.69 183 THR A N 1
ATOM 1367 C CA . THR A 1 183 ? 14.790 9.378 -9.578 1.00 97.69 183 THR A CA 1
ATOM 1368 C C . THR A 1 183 ? 16.041 9.486 -10.454 1.00 97.69 183 THR A C 1
ATOM 1370 O O . THR A 1 183 ? 16.117 8.838 -11.504 1.00 97.69 183 THR A O 1
ATOM 1373 N N . SER A 1 184 ? 17.051 10.242 -10.022 1.00 96.00 184 SER A N 1
ATOM 1374 C CA . SER A 1 184 ? 18.371 10.302 -10.659 1.00 96.00 184 SER A CA 1
ATOM 1375 C C . SER A 1 184 ? 19.373 9.431 -9.891 1.00 96.00 184 SER A C 1
ATOM 1377 O O . SER A 1 184 ? 20.329 9.917 -9.286 1.00 96.00 184 SER A O 1
ATOM 1379 N N . GLY A 1 185 ? 19.149 8.115 -9.913 1.00 95.38 185 GLY A N 1
ATOM 1380 C CA . GLY A 1 185 ? 19.793 7.178 -8.991 1.00 95.38 185 GLY A CA 1
ATOM 1381 C C . GLY A 1 185 ? 19.018 7.114 -7.679 1.00 95.38 185 GLY A C 1
ATOM 1382 O O . GLY A 1 185 ? 17.823 6.814 -7.703 1.00 95.38 185 GLY A O 1
ATOM 1383 N N . GLN A 1 186 ? 19.666 7.399 -6.551 1.00 96.62 186 GLN A N 1
ATOM 1384 C CA . GLN A 1 186 ? 19.015 7.348 -5.242 1.00 96.62 186 GLN A CA 1
ATOM 1385 C C . GLN A 1 186 ? 18.029 8.499 -5.051 1.00 96.62 186 GLN A C 1
ATOM 1387 O O . GLN A 1 186 ? 18.385 9.654 -5.232 1.00 96.62 186 GLN A O 1
ATOM 1392 N N . GLY A 1 187 ? 16.818 8.179 -4.611 1.00 96.88 187 GLY A N 1
ATOM 1393 C CA . GLY A 1 187 ? 15.742 9.144 -4.398 1.00 96.88 187 GLY A CA 1
ATOM 1394 C C . GLY A 1 187 ? 14.559 8.477 -3.710 1.00 96.88 187 GLY A C 1
ATOM 1395 O O . GLY A 1 187 ? 14.578 7.264 -3.483 1.00 96.88 187 GLY A O 1
ATOM 1396 N N . PHE A 1 188 ? 13.526 9.238 -3.356 1.00 95.00 188 PHE A N 1
ATOM 1397 C CA . PHE A 1 188 ? 12.338 8.664 -2.720 1.00 95.00 188 PHE A CA 1
ATOM 1398 C C . PHE A 1 188 ? 11.034 9.192 -3.308 1.00 95.00 188 PHE A C 1
ATOM 1400 O O . PHE A 1 188 ? 10.940 10.320 -3.792 1.00 95.00 188 PHE A O 1
ATOM 1407 N N . CYS A 1 189 ? 9.999 8.366 -3.200 1.00 97.06 189 CYS A N 1
ATOM 1408 C CA . CYS A 1 189 ? 8.633 8.686 -3.577 1.00 97.06 189 CYS A CA 1
ATOM 1409 C C . CYS A 1 189 ? 7.699 8.386 -2.405 1.00 97.06 189 CYS A C 1
ATOM 1411 O O . CYS A 1 189 ? 7.715 7.280 -1.868 1.00 97.06 189 CYS A O 1
ATOM 1413 N N . GLU A 1 190 ? 6.894 9.366 -2.000 1.00 96.44 190 GLU A N 1
ATOM 1414 C CA . GLU A 1 190 ? 5.819 9.181 -1.025 1.00 96.44 190 GLU A CA 1
ATOM 1415 C C . GLU A 1 190 ? 4.488 9.086 -1.771 1.00 96.44 190 GLU A C 1
ATOM 1417 O O . GLU A 1 190 ? 4.100 10.023 -2.478 1.00 96.44 190 GLU A O 1
ATOM 1422 N N . LEU A 1 191 ? 3.792 7.962 -1.586 1.00 96.75 191 LEU A N 1
ATOM 1423 C CA . LEU A 1 191 ? 2.504 7.681 -2.205 1.00 96.75 191 LEU A CA 1
ATOM 1424 C C . LEU A 1 191 ? 1.392 7.557 -1.162 1.00 96.75 191 LEU A C 1
ATOM 1426 O O . LEU A 1 191 ? 1.617 7.049 -0.060 1.00 96.75 191 LEU A O 1
ATOM 1430 N N . VAL A 1 192 ? 0.181 7.973 -1.532 1.00 96.94 192 VAL A N 1
ATOM 1431 C CA . VAL A 1 192 ? -1.052 7.734 -0.770 1.00 96.94 192 VAL A CA 1
ATOM 1432 C C . VAL A 1 192 ? -2.097 7.083 -1.665 1.00 96.94 192 VAL A C 1
ATOM 1434 O O . VAL A 1 192 ? -2.284 7.506 -2.801 1.00 96.94 192 VAL A O 1
ATOM 1437 N N . TYR A 1 193 ? -2.779 6.062 -1.159 1.00 97.81 193 TYR A N 1
ATOM 1438 C CA . TYR A 1 193 ? -3.855 5.396 -1.876 1.00 97.81 193 TYR A CA 1
ATOM 1439 C C . TYR A 1 193 ? -5.209 6.051 -1.617 1.00 97.81 193 TYR A C 1
ATOM 1441 O O . TYR A 1 193 ? -5.588 6.264 -0.463 1.00 97.81 193 TYR A O 1
ATOM 1449 N N . ASP A 1 194 ? -5.970 6.278 -2.680 1.00 97.06 194 ASP A N 1
ATOM 1450 C CA . ASP A 1 194 ? -7.389 6.618 -2.616 1.00 97.06 194 ASP A CA 1
ATOM 1451 C C . ASP A 1 194 ? -8.185 5.560 -3.383 1.00 97.06 194 ASP A C 1
ATOM 1453 O O . ASP A 1 194 ? -7.903 5.307 -4.551 1.00 97.06 194 ASP A O 1
ATOM 1457 N N . GLU A 1 195 ? -9.173 4.945 -2.733 1.00 96.81 195 GLU A N 1
ATOM 1458 C CA . GLU A 1 195 ? -10.058 3.932 -3.321 1.00 96.81 195 GLU A CA 1
ATOM 1459 C C . GLU A 1 195 ? -10.949 4.456 -4.458 1.00 96.81 195 GLU A C 1
ATOM 1461 O O . GLU A 1 195 ? -11.389 3.656 -5.277 1.00 96.81 195 GLU A O 1
ATOM 1466 N N . ASN A 1 196 ? -11.153 5.776 -4.551 1.00 95.44 196 ASN A N 1
ATOM 1467 C CA . ASN A 1 196 ? -11.938 6.429 -5.607 1.00 95.44 196 ASN A CA 1
ATOM 1468 C C . ASN A 1 196 ? -11.088 7.400 -6.446 1.00 95.44 196 ASN A C 1
ATOM 1470 O O . ASN A 1 196 ? -11.606 8.343 -7.037 1.00 95.44 196 ASN A O 1
ATOM 1474 N N . GLY A 1 197 ? -9.769 7.200 -6.454 1.00 92.00 197 GLY A N 1
ATOM 1475 C CA . GLY A 1 197 ? -8.816 8.136 -7.045 1.00 92.00 197 GLY A CA 1
ATOM 1476 C C . GLY A 1 197 ? -8.807 8.220 -8.574 1.00 92.00 197 GLY A C 1
ATOM 1477 O O . GLY A 1 197 ? -8.210 9.141 -9.124 1.00 92.00 197 GLY A O 1
ATOM 1478 N N . GLY A 1 198 ? -9.386 7.243 -9.269 1.00 93.06 198 GLY A N 1
ATOM 1479 C CA . GLY A 1 198 ? -9.451 7.200 -10.727 1.00 93.06 198 GLY A CA 1
ATOM 1480 C C . GLY A 1 198 ? -10.774 7.730 -11.273 1.00 93.06 198 GLY A C 1
ATOM 1481 O O . GLY A 1 198 ? -11.827 7.555 -10.663 1.00 93.06 198 GLY A O 1
ATOM 1482 N N . ASP A 1 199 ? -10.737 8.293 -12.483 1.00 92.06 199 ASP A N 1
ATOM 1483 C CA . ASP A 1 199 ? -11.937 8.738 -13.216 1.00 92.06 199 ASP A CA 1
ATOM 1484 C C . ASP A 1 199 ? -12.902 7.580 -13.549 1.00 92.06 199 ASP A C 1
ATOM 1486 O O . ASP A 1 199 ? -14.063 7.792 -13.894 1.00 92.06 199 ASP A O 1
ATOM 1490 N N . ASP A 1 200 ? -12.424 6.340 -13.436 1.00 94.81 200 ASP A N 1
ATOM 1491 C CA . ASP A 1 200 ? -13.189 5.101 -13.575 1.00 94.81 200 ASP A CA 1
ATOM 1492 C C . ASP A 1 200 ? -13.884 4.653 -12.277 1.00 94.81 200 ASP A C 1
ATOM 1494 O O . ASP A 1 200 ? -14.517 3.596 -12.254 1.00 94.81 200 ASP A O 1
ATOM 1498 N N . GLY A 1 201 ? -13.773 5.434 -11.198 1.00 93.75 201 GLY A N 1
ATOM 1499 C CA . GLY A 1 201 ? -14.296 5.085 -9.877 1.00 93.75 201 GLY A CA 1
ATOM 1500 C C . GLY A 1 201 ? -13.514 3.966 -9.184 1.00 93.75 201 GLY A C 1
ATOM 1501 O O . GLY A 1 201 ? -14.011 3.391 -8.219 1.00 93.75 201 GLY A O 1
ATOM 1502 N N . LEU A 1 202 ? -12.318 3.628 -9.678 1.00 96.50 202 LEU A N 1
ATOM 1503 C CA . LEU A 1 202 ? -11.412 2.660 -9.062 1.00 96.50 202 LEU A CA 1
ATOM 1504 C C . LEU A 1 202 ? -10.242 3.379 -8.392 1.00 96.50 202 LEU A C 1
ATOM 1506 O O . LEU A 1 202 ? -9.919 4.524 -8.711 1.00 96.50 202 LEU A O 1
ATOM 1510 N N . GLY A 1 203 ? -9.564 2.694 -7.475 1.00 96.75 203 GLY A N 1
ATOM 1511 C CA . GLY A 1 203 ? -8.529 3.344 -6.682 1.00 96.75 203 GLY A CA 1
ATOM 1512 C C . GLY A 1 203 ? -7.264 3.714 -7.456 1.00 96.75 203 GLY A C 1
ATOM 1513 O O . GLY A 1 203 ? -7.006 3.199 -8.544 1.00 96.75 203 GLY A O 1
ATOM 1514 N N . ARG A 1 204 ? -6.467 4.634 -6.907 1.00 97.88 204 ARG A N 1
ATOM 1515 C CA . ARG A 1 204 ? -5.176 5.073 -7.461 1.00 97.88 204 ARG A CA 1
ATOM 1516 C C . ARG A 1 204 ? -4.187 5.399 -6.348 1.00 97.88 204 ARG A C 1
ATOM 1518 O O . ARG A 1 204 ? -4.562 5.866 -5.273 1.00 97.88 204 ARG A O 1
ATOM 1525 N N . TRP A 1 205 ? -2.906 5.193 -6.635 1.00 98.12 205 TRP A N 1
ATOM 1526 C CA . TRP A 1 205 ? -1.809 5.690 -5.809 1.00 98.12 205 TRP A CA 1
ATOM 1527 C C . TRP A 1 205 ? -1.404 7.084 -6.266 1.00 98.12 205 TRP A C 1
ATOM 1529 O O . TRP A 1 205 ? -0.934 7.252 -7.383 1.00 98.12 205 TRP A O 1
ATOM 1539 N N . PHE A 1 206 ? -1.526 8.081 -5.407 1.00 97.56 206 PHE A N 1
ATOM 1540 C CA . PHE A 1 206 ? -1.093 9.443 -5.687 1.00 97.56 206 PHE A CA 1
ATOM 1541 C C . PHE A 1 206 ? 0.311 9.668 -5.166 1.00 97.56 206 PHE A C 1
ATOM 1543 O O . PHE A 1 206 ? 0.560 9.472 -3.978 1.00 97.56 206 PHE A O 1
ATOM 1550 N N . ILE A 1 207 ? 1.209 10.149 -6.021 1.00 97.00 207 ILE A N 1
ATOM 1551 C CA . ILE A 1 207 ? 2.485 10.693 -5.562 1.00 97.00 207 ILE A CA 1
ATOM 1552 C C . ILE A 1 207 ? 2.211 12.050 -4.922 1.00 97.00 207 ILE A C 1
ATOM 1554 O O . ILE A 1 207 ? 1.771 12.984 -5.590 1.00 97.00 207 ILE A O 1
ATOM 1558 N N . ILE A 1 208 ? 2.496 12.162 -3.627 1.00 95.00 208 ILE A N 1
ATOM 1559 C CA . ILE A 1 208 ? 2.309 13.406 -2.869 1.00 95.00 208 ILE A CA 1
ATOM 1560 C C . ILE A 1 208 ? 3.629 14.116 -2.574 1.00 95.00 208 ILE A C 1
ATOM 1562 O O . ILE A 1 208 ? 3.632 15.325 -2.351 1.00 95.00 208 ILE A O 1
ATOM 1566 N N . LYS A 1 209 ? 4.751 13.385 -2.587 1.00 95.12 209 LYS A N 1
ATOM 1567 C CA . LYS A 1 209 ? 6.103 13.953 -2.549 1.00 95.12 209 LYS A CA 1
ATOM 1568 C C . LYS A 1 209 ? 7.062 13.101 -3.359 1.00 95.12 209 LYS A C 1
ATOM 1570 O O . LYS A 1 209 ? 6.932 11.879 -3.418 1.00 95.12 209 LYS A O 1
ATOM 1575 N N . PHE A 1 210 ? 8.045 13.764 -3.946 1.00 94.88 210 PHE A N 1
ATOM 1576 C CA . PHE A 1 210 ? 9.056 13.127 -4.767 1.00 94.88 210 PHE A CA 1
ATOM 1577 C C . PHE A 1 210 ? 10.378 13.872 -4.624 1.00 94.88 210 PHE A C 1
ATOM 1579 O O . PHE A 1 210 ? 10.387 15.102 -4.653 1.00 94.88 210 PHE A O 1
ATOM 1586 N N . GLN A 1 211 ? 11.462 13.123 -4.465 1.00 93.38 211 GLN A N 1
ATOM 1587 C CA . GLN A 1 211 ? 12.826 13.632 -4.439 1.00 93.38 211 GLN A CA 1
ATOM 1588 C C . GLN A 1 211 ? 13.653 12.803 -5.421 1.00 93.38 211 GLN A C 1
ATOM 1590 O O . GLN A 1 211 ? 13.691 11.573 -5.313 1.00 93.38 211 GLN A O 1
ATOM 1595 N N . GLU A 1 212 ? 14.275 13.501 -6.366 1.00 88.69 212 GLU A N 1
ATOM 1596 C CA . GLU A 1 212 ? 15.115 12.929 -7.423 1.00 88.69 212 GLU A CA 1
ATOM 1597 C C . GLU A 1 212 ? 16.534 12.612 -6.973 1.00 88.69 212 GLU A C 1
ATOM 1599 O O . GLU A 1 212 ? 17.064 13.346 -6.104 1.00 88.69 212 GLU A O 1
#